Protein 5A5W (pdb70)

Radius of gyration: 16.36 Å; Cα contacts (8 Å, |Δi|>4): 540; chains: 1; bounding box: 42×39×41 Å

B-factor: mean 33.81, std 12.0, range [16.54, 103.47]

Organism: Salmonella typhimurium (strain LT2 / SGSC1412 / ATCC 700720) (NCBI:txid99287)

Sequence (245 aa):
MIIPALNLIDDGTVVRLHQGDYARQRDYGNDPLPPRLQDYAAQGAGVVLHLVDLTGAKDPAKRQIPPLIKTLVAGVNVPVQVGGGVRTEEDVAALLKAGVARVVIGSTAVKSPPDVVKGWFERFGAQALVLALDVRRIDEHGTKQVAVSGWQENSSGGVSLEQLVETYLPVGLKHVLCTDISRAGTLAGSNVSLYEEEVCARYPQIAFQSSGGIGDIDDIAALRGTGVRGVIVGRALLEGKFTVKEAIQCWQNV

Secondary structure (DSSP, 8-state):
-EEEEEEEETTEEEEEGGG-TTSEEE--S-HHHHHHHHHHTT-S-EEEEEHHHHH-GGG--HHHHHHHHHT-SS-EEEESS--SHHHHHHHHHTT-SEEEE-HHHHH-HHHHHHHHHHH-GGGEEEE--EEE-TT--EEEEETTTTEEEEEEHHHHHHHHGGGT--EEEEEBTTTTTS-S---HHHHHHHHHH-TTSEEEEES---SHHHHHTTTTT--SEEEE-HHHHTTSS-HHHHHHHHHH-

InterPro domains:
  IPR006062 Histidine biosynthesis protein [PF00977] (1-234)
  IPR006063 HisA, bacterial [TIGR00007] (2-238)
  IPR011060 Ribulose-phosphate binding barrel [SSF51366] (1-244)
  IPR013785 Aldolase-type TIM barrel [G3DSA:3.20.20.70] (1-245)
  IPR023016 HisA/PriA [MF_01014] (1-241)
  IPR023016 HisA/PriA [cd04732] (1-240)
  IPR044524 Histidine biosynthesis, HisA-like [PTHR43090] (2-243)

Nearest PDB structures (foldseek):
  5a5w-assembly1_A  TM=1.004E+00  e=3.584E-52  Salmonella enterica
  5abt-assembly1_A  TM=1.004E+00  e=2.756E-50  Salmonella enterica
  5ac7-assembly1_A  TM=9.435E-01  e=4.054E-44  Salmonella enterica
  5ac6-assembly1_A  TM=9.573E-01  e=1.022E-42  Salmonella enterica
  5g2h-assembly1_A-2  TM=9.434E-01  e=1.087E-38  Salmonella enterica

Solvent-accessible surface area: 10453 Å² total; per-residue (Å²): 99,5,3,0,8,0,44,0,34,122,21,32,0,4,23,10,42,65,12,64,25,92,120,97,123,95,35,30,120,75,7,45,70,66,0,76,93,17,27,90,60,46,3,26,14,0,10,1,34,2,17,28,0,13,108,53,50,95,134,35,18,71,101,43,3,99,74,1,12,83,26,13,154,36,68,2,1,2,4,16,5,6,74,60,59,119,31,0,26,55,6,47,188,31,51,7,44,48,0,10,2,22,18,10,0,24,177,29,46,119,76,0,70,38,3,8,156,134,38,28,23,114,14,0,0,0,10,0,11,0,96,70,46,173,159,40,54,19,38,0,5,17,29,16,54,105,100,88,35,51,32,27,0,42,108,7,0,95,36,0,39,110,55,39,6,70,13,0,7,0,5,5,2,57,69,10,14,30,43,75,8,9,20,43,78,6,0,87,76,2,12,77,162,12,106,105,10,16,0,7,1,10,13,6,8,9,67,51,105,32,0,16,53,0,151,69,10,49,9,169,2,0,11,1,23,43,1,17,21,56,56,109,11,59,1,138,91,0,31,90,17,46,124,112,55

Foldseek 3Di:
DEEEEFEDDPQWTWFAQLLDPVRIDTQGRDVQVVVQQLVVLPHQEYEYEHLNLLQPVVPGPVVVLLVNQVSDDHAYEYEHNDAALVSLVVCVVSPHQAYEDEACLLVPVVRVLVSCVVPNQRRYEYEQEAAQDPVRFGFGAGSSSPGTSRDGPVVSCVSCVVSPHAHYEYEPSNQARPLQAFDLVVLLVVCVVCVRHAYETHGHNNALVSLLSNQPSNHNYYYDYNNCSVCNDHSNSNVVSNVVD

Structure (mmCIF, N/CA/C/O backbone):
data_5A5W
#
_entry.id   5A5W
#
_cell.length_a   46.607
_cell.length_b   46.607
_cell.length_c   197.949
_cell.angle_alpha   90.00
_cell.angle_beta   90.00
_cell.angle_gamma   120.00
#
_symmetry.space_group_name_H-M   'P 31 2 1'
#
loop_
_entity.id
_entity.type
_entity.pdbx_description
1 polymer '1-(5-phosphoribosyl)-5-[(5-phosphoribosylamino)methylideneamino] imidazole-4-carboxamide isomerase'
2 non-polymer '[(2R,3S,4R,5R)-5-[4-aminocarbonyl-5-[(E)-[[(2R,3R,4S,5R)-3,4-bis(oxidanyl)-5-(phosphonooxymethyl)oxolan-2-yl]amino]methylideneamino]imidazol-1-yl]-3,4-bis(oxidanyl)oxolan-2-yl]methyl dihydrogen phosphate'
3 water water
#
loop_
_atom_site.group_PDB
_atom_site.id
_atom_site.type_symbol
_atom_site.label_atom_id
_atom_site.label_alt_id
_atom_site.label_comp_id
_atom_site.label_asym_id
_atom_site.label_entity_id
_atom_site.label_seq_id
_atom_site.pdbx_PDB_ins_code
_atom_site.Cartn_x
_atom_site.Cartn_y
_atom_site.Cartn_z
_atom_site.occupancy
_atom_site.B_iso_or_equiv
_atom_site.auth_seq_id
_atom_site.auth_comp_id
_atom_site.auth_asym_id
_atom_site.auth_atom_id
_atom_site.pdbx_PDB_model_num
ATOM 1 N N . MET A 1 1 ? 29.029 -7.478 19.323 1.00 32.14 1 MET A N 1
ATOM 2 C CA . MET A 1 1 ? 27.777 -7.221 18.614 1.00 30.77 1 MET A CA 1
ATOM 3 C C . MET A 1 1 ? 28.014 -6.362 17.372 1.00 30.50 1 MET A C 1
ATOM 4 O O . MET A 1 1 ? 28.484 -5.240 17.490 1.00 27.81 1 MET A O 1
ATOM 9 N N . ILE A 1 2 ? 27.708 -6.888 16.185 1.00 26.40 2 ILE A N 1
ATOM 10 C CA . ILE A 1 2 ? 27.733 -6.084 14.958 1.00 23.55 2 ILE A CA 1
ATOM 11 C C . ILE A 1 2 ? 26.541 -5.144 14.981 1.00 23.40 2 ILE A C 1
ATOM 12 O O . ILE A 1 2 ? 25.411 -5.582 15.240 1.00 25.82 2 ILE A O 1
ATOM 17 N N . ILE A 1 3 ? 26.791 -3.862 14.727 1.00 19.95 3 ILE A N 1
ATOM 18 C CA . ILE A 1 3 ? 25.742 -2.843 14.723 1.00 19.66 3 ILE A CA 1
ATOM 19 C C . ILE A 1 3 ? 25.699 -2.120 13.377 1.00 18.47 3 ILE A C 1
ATOM 20 O O . ILE A 1 3 ? 26.417 -1.147 13.153 1.00 19.47 3 ILE A O 1
ATOM 25 N N . PRO A 1 4 ? 24.857 -2.597 12.460 1.00 18.33 4 PRO A N 1
ATOM 26 C CA . PRO A 1 4 ? 24.692 -1.900 11.181 1.00 18.72 4 PRO A CA 1
ATOM 27 C C . PRO A 1 4 ? 24.154 -0.494 11.394 1.00 19.28 4 PRO A C 1
ATOM 28 O O . PRO A 1 4 ? 23.299 -0.311 12.284 1.00 20.53 4 PRO A O 1
ATOM 32 N N . ALA A 1 5 ? 24.642 0.472 10.623 1.00 18.04 5 ALA A N 1
ATOM 33 C CA . ALA A 1 5 ? 24.234 1.865 10.786 1.00 17.91 5 ALA A CA 1
ATOM 34 C C . ALA A 1 5 ? 23.702 2.460 9.490 1.00 18.50 5 ALA A C 1
ATOM 35 O O . ALA A 1 5 ? 24.249 2.209 8.413 1.00 20.75 5 ALA A O 1
ATOM 37 N N . LEU A 1 6 ? 22.648 3.266 9.601 1.00 19.40 6 LEU A N 1
ATOM 38 C CA . LEU A 1 6 ? 22.204 4.096 8.475 1.00 18.17 6 LEU A CA 1
ATOM 39 C C . LEU A 1 6 ? 22.274 5.552 8.909 1.00 19.76 6 LEU A C 1
ATOM 40 O O . LEU A 1 6 ? 21.996 5.883 10.072 1.00 20.05 6 LEU A O 1
ATOM 45 N N . ASN A 1 7 ? 22.659 6.412 7.977 1.00 18.14 7 ASN A N 1
ATOM 46 C CA . ASN A 1 7 ? 22.675 7.841 8.210 1.00 18.41 7 ASN A CA 1
ATOM 47 C C . ASN A 1 7 ? 21.710 8.516 7.251 1.00 20.98 7 ASN A C 1
ATOM 48 O O . ASN A 1 7 ? 21.679 8.179 6.065 1.00 23.28 7 ASN A O 1
ATOM 53 N N . LEU A 1 8 ? 20.926 9.467 7.753 1.00 21.79 8 LEU A N 1
ATOM 54 C CA . LEU A 1 8 ? 19.813 10.002 6.971 1.00 25.49 8 LEU A CA 1
ATOM 55 C C . LEU A 1 8 ? 19.875 11.507 6.764 1.00 23.79 8 LEU A C 1
ATOM 56 O O . LEU A 1 8 ? 20.007 12.258 7.728 1.00 23.60 8 LEU A O 1
ATOM 61 N N . ILE A 1 9 ? 19.761 11.942 5.512 1.00 24.08 9 ILE A N 1
ATOM 62 C CA . ILE A 1 9 ? 19.616 13.366 5.192 1.00 23.79 9 ILE A CA 1
ATOM 63 C C . ILE A 1 9 ? 18.324 13.554 4.409 1.00 26.87 9 ILE A C 1
ATOM 64 O O . ILE A 1 9 ? 18.201 13.067 3.286 1.00 29.26 9 ILE A O 1
ATOM 69 N N . ASP A 1 10 ? 17.367 14.244 5.027 1.00 30.71 10 ASP A N 1
ATOM 70 C CA A ASP A 1 10 ? 16.072 14.529 4.413 0.52 33.90 10 ASP A CA 1
ATOM 71 C CA B ASP A 1 10 ? 16.074 14.525 4.404 0.48 33.90 10 ASP A CA 1
ATOM 72 C C . ASP A 1 10 ? 15.443 13.289 3.770 1.00 35.02 10 ASP A C 1
ATOM 73 O O . ASP A 1 10 ? 14.992 13.330 2.621 1.00 38.27 10 ASP A O 1
ATOM 82 N N . GLY A 1 11 ? 15.418 12.191 4.516 1.00 30.06 11 GLY A N 1
ATOM 83 C CA . GLY A 1 11 ? 14.765 10.970 4.074 1.00 33.82 11 GLY A CA 1
ATOM 84 C C . GLY A 1 11 ? 15.645 10.048 3.252 1.00 31.56 11 GLY A C 1
ATOM 85 O O . GLY A 1 11 ? 15.257 8.932 2.913 1.00 39.72 11 GLY A O 1
ATOM 86 N N . THR A 1 12 ? 16.845 10.511 2.938 1.00 29.85 12 THR A N 1
ATOM 87 C CA . THR A 1 12 ? 17.732 9.783 2.047 1.00 28.18 12 THR A CA 1
ATOM 88 C C . THR A 1 12 ? 18.880 9.144 2.823 1.00 28.18 12 THR A C 1
ATOM 89 O O . THR A 1 12 ? 19.454 9.772 3.708 1.00 28.09 12 THR A O 1
ATOM 93 N N . VAL A 1 13 ? 19.193 7.890 2.501 1.00 26.88 13 VAL A N 1
ATOM 94 C CA . VAL A 1 13 ? 20.334 7.190 3.084 1.00 22.52 13 VAL A CA 1
ATOM 95 C C . VAL A 1 13 ? 21.620 7.698 2.445 1.00 26.53 13 VAL A C 1
ATOM 96 O O . VAL A 1 13 ? 21.748 7.704 1.208 1.00 25.97 13 VAL A O 1
ATOM 100 N N . VAL A 1 14 ? 22.552 8.163 3.276 1.00 23.67 14 VAL A N 1
ATOM 101 C CA . VAL A 1 14 ? 23.779 8.738 2.755 1.00 29.19 14 VAL A CA 1
ATOM 102 C C . VAL A 1 14 ? 25.019 8.225 3.482 1.00 24.81 14 VAL A C 1
ATOM 103 O O . VAL A 1 14 ? 24.955 7.740 4.624 1.00 25.34 14 VAL A O 1
ATOM 107 N N . ARG A 1 15 ? 26.146 8.333 2.797 1.00 24.71 15 ARG A N 1
ATOM 108 C CA . ARG A 1 15 ? 27.465 8.193 3.393 1.00 22.18 15 ARG A CA 1
ATOM 109 C C . ARG A 1 15 ? 28.182 9.544 3.277 1.00 21.91 15 ARG A C 1
ATOM 110 O O . ARG A 1 15 ? 28.177 10.128 2.191 1.00 24.24 15 ARG A O 1
ATOM 118 N N . LEU A 1 16 ? 28.776 10.034 4.363 1.00 24.08 16 LEU A N 1
ATOM 119 C CA . LEU A 1 16 ? 29.645 11.226 4.311 1.00 23.93 16 LEU A CA 1
ATOM 120 C C . LEU A 1 16 ? 31.110 10.840 4.456 1.00 26.42 16 LEU A C 1
ATOM 121 O O . LEU A 1 16 ? 31.459 10.091 5.363 1.00 25.84 16 LEU A O 1
ATOM 126 N N . HIS A 1 17 ? 31.981 11.372 3.602 1.00 23.40 17 HIS A N 1
ATOM 127 C CA . HIS A 1 17 ? 33.414 11.130 3.757 1.00 20.64 17 HIS A CA 1
ATOM 128 C C . HIS A 1 17 ? 33.941 11.901 4.965 1.00 22.00 17 HIS A C 1
ATOM 129 O O . HIS A 1 17 ? 33.926 13.121 4.959 1.00 25.41 17 HIS A O 1
ATOM 136 N N . GLN A 1 18 ? 34.365 11.180 6.003 1.00 21.25 18 GLN A N 1
ATOM 137 C CA . GLN A 1 18 ? 34.863 11.796 7.235 1.00 21.24 18 GLN A CA 1
ATOM 138 C C . GLN A 1 18 ? 33.850 12.780 7.816 1.00 19.97 18 GLN A C 1
ATOM 139 O O . GLN A 1 18 ? 34.220 13.790 8.432 1.00 24.30 18 GLN A O 1
ATOM 145 N N . GLY A 1 19 ? 32.569 12.461 7.627 1.00 19.78 19 GLY A N 1
ATOM 146 C CA . GLY A 1 19 ? 31.502 13.260 8.204 1.00 21.13 19 GLY A CA 1
ATOM 147 C C . GLY A 1 19 ? 31.325 14.623 7.557 1.00 22.22 19 GLY A C 1
ATOM 148 O O . GLY A 1 19 ? 30.598 15.465 8.075 1.00 22.64 19 GLY A O 1
ATOM 149 N N . ASP A 1 20 ? 31.979 14.850 6.417 1.00 20.44 20 ASP A N 1
ATOM 150 C CA . ASP A 1 20 ? 31.929 16.154 5.763 1.00 22.58 20 ASP A CA 1
ATOM 151 C C . ASP A 1 20 ? 30.621 16.233 4.980 1.00 25.88 20 ASP A C 1
ATOM 152 O O . ASP A 1 20 ? 30.430 15.470 4.049 1.00 24.26 20 ASP A O 1
ATOM 157 N N . TYR A 1 21 ? 29.726 17.149 5.350 1.00 27.31 21 TYR A N 1
ATOM 158 C CA . TYR A 1 21 ? 28.437 17.264 4.658 1.00 26.82 21 TYR A CA 1
ATOM 159 C C . TYR A 1 21 ? 28.566 17.641 3.181 1.00 28.60 21 TYR A C 1
ATOM 160 O O . TYR A 1 21 ? 27.599 17.525 2.432 1.00 33.01 21 TYR A O 1
ATOM 169 N N . ALA A 1 22 ? 29.740 18.109 2.762 1.00 26.35 22 ALA A N 1
ATOM 170 C CA . ALA A 1 22 ? 29.952 18.466 1.353 1.00 27.45 22 ALA A CA 1
ATOM 171 C C . ALA A 1 22 ? 30.426 17.273 0.523 1.00 27.29 22 ALA A C 1
ATOM 172 O O . ALA A 1 22 ? 30.647 17.392 -0.690 1.00 32.07 22 ALA A O 1
ATOM 174 N N . ARG A 1 23 ? 30.569 16.118 1.174 1.00 29.66 23 ARG A N 1
ATOM 175 C CA . ARG A 1 23 ? 31.099 14.928 0.514 1.00 29.78 23 ARG A CA 1
ATOM 176 C C . ARG A 1 23 ? 30.171 13.726 0.677 1.00 28.82 23 ARG A C 1
ATOM 177 O O . ARG A 1 23 ? 30.508 12.740 1.350 1.00 28.91 23 ARG A O 1
ATOM 185 N N . GLN A 1 24 ? 28.997 13.827 0.059 1.00 29.01 24 GLN A N 1
ATOM 186 C CA . GLN A 1 24 ? 27.981 12.784 0.170 1.00 30.63 24 GLN A CA 1
ATOM 187 C C . GLN A 1 24 ? 27.976 11.789 -0.985 1.00 29.26 24 GLN A C 1
ATOM 188 O O . GLN A 1 24 ? 28.235 12.142 -2.151 1.00 33.49 24 GLN A O 1
ATOM 194 N N . ARG A 1 25 ? 27.647 10.545 -0.646 1.00 28.61 25 ARG A N 1
ATOM 195 C CA . ARG A 1 25 ? 27.241 9.541 -1.609 1.00 29.53 25 ARG A CA 1
ATOM 196 C C . ARG A 1 25 ? 25.857 9.050 -1.188 1.00 29.22 25 ARG A C 1
ATOM 197 O O . ARG A 1 25 ? 25.621 8.755 -0.004 1.00 30.25 25 ARG A O 1
ATOM 205 N N . ASP A 1 26 ? 24.957 8.978 -2.164 1.00 33.28 26 ASP A N 1
ATOM 206 C CA . ASP A 1 26 ? 23.528 8.727 -1.963 1.00 33.13 26 ASP A CA 1
ATOM 207 C C . ASP A 1 26 ? 23.133 7.260 -2.156 1.00 32.41 26 ASP A C 1
ATOM 208 O O . ASP A 1 26 ? 23.580 6.622 -3.110 1.00 36.95 26 ASP A O 1
ATOM 213 N N . TYR A 1 27 ? 22.270 6.742 -1.280 1.00 29.63 27 TYR A N 1
ATOM 214 C CA . TYR A 1 27 ? 21.840 5.341 -1.356 1.00 29.89 27 TYR A CA 1
ATOM 215 C C . TYR A 1 27 ? 20.324 5.152 -1.304 1.00 30.63 27 TYR A C 1
ATOM 216 O O . TYR A 1 27 ? 19.829 4.181 -0.728 1.00 34.55 27 TYR A O 1
ATOM 225 N N . GLY A 1 28 ? 19.587 6.070 -1.917 1.00 34.32 28 GLY A N 1
ATOM 226 C CA . GLY A 1 28 ? 18.151 5.910 -2.039 1.00 44.19 28 GLY A CA 1
ATOM 227 C C . GLY A 1 28 ? 17.355 6.408 -0.851 1.00 37.04 28 GLY A C 1
ATOM 228 O O . GLY A 1 28 ? 17.917 6.726 0.200 1.00 37.50 28 GLY A O 1
ATOM 229 N N . ASN A 1 29 ? 16.036 6.481 -1.020 1.00 37.11 29 ASN A N 1
ATOM 230 C CA . ASN A 1 29 ? 15.173 6.972 0.046 1.00 39.57 29 ASN A CA 1
ATOM 231 C C . ASN A 1 29 ? 14.240 5.894 0.599 1.00 38.81 29 ASN A C 1
ATOM 232 O O . ASN A 1 29 ? 13.092 6.168 0.940 1.00 42.51 29 ASN A O 1
ATOM 237 N N . ASP A 1 30 ? 14.747 4.669 0.702 1.00 32.38 30 ASP A N 1
ATOM 238 C CA . ASP A 1 30 ? 13.972 3.582 1.301 1.00 32.49 30 ASP A CA 1
ATOM 239 C C . ASP A 1 30 ? 14.755 2.897 2.427 1.00 33.23 30 ASP A C 1
ATOM 240 O O . ASP A 1 30 ? 15.121 1.726 2.325 1.00 32.45 30 ASP A O 1
ATOM 245 N N . PRO A 1 31 ? 15.013 3.627 3.517 1.00 30.57 31 PRO A N 1
ATOM 246 C CA . PRO A 1 31 ? 15.758 3.029 4.628 1.00 25.87 31 PRO A CA 1
ATOM 247 C C . PRO A 1 31 ? 15.047 1.852 5.308 1.00 25.26 31 PRO A C 1
ATOM 248 O O . PRO A 1 31 ? 15.740 0.963 5.801 1.00 27.63 31 PRO A O 1
ATOM 252 N N . LEU A 1 32 ? 13.716 1.827 5.333 1.00 28.37 32 LEU A N 1
ATOM 253 C CA . LEU A 1 32 ? 13.045 0.796 6.127 1.00 30.34 32 LEU A CA 1
ATOM 254 C C . LEU A 1 32 ? 13.306 -0.624 5.579 1.00 28.66 32 LEU A C 1
ATOM 255 O O . LEU A 1 32 ? 13.702 -1.495 6.355 1.00 29.39 32 LEU A O 1
ATOM 260 N N . PRO A 1 33 ? 13.114 -0.878 4.265 1.00 30.11 33 PRO A N 1
ATOM 261 C CA A PRO A 1 33 ? 13.426 -2.237 3.811 0.45 30.36 33 PRO A CA 1
ATOM 262 C CA B PRO A 1 33 ? 13.421 -2.245 3.830 0.55 30.11 33 PRO A CA 1
ATOM 263 C C . PRO A 1 33 ? 14.893 -2.604 4.020 1.00 25.24 33 PRO A C 1
ATOM 264 O O . PRO A 1 33 ? 15.202 -3.783 4.213 1.00 30.50 33 PRO A O 1
ATOM 271 N N . ARG A 1 34 ? 15.780 -1.614 3.967 1.00 25.25 34 ARG A N 1
ATOM 272 C CA . ARG A 1 34 ? 17.192 -1.862 4.240 1.00 24.90 34 ARG A CA 1
ATOM 273 C C . ARG A 1 34 ? 17.401 -2.387 5.649 1.00 25.02 34 ARG A C 1
ATOM 274 O O . ARG A 1 34 ? 18.089 -3.387 5.870 1.00 27.94 34 ARG A O 1
ATOM 282 N N . LEU A 1 35 ? 16.806 -1.696 6.613 1.00 24.48 35 LEU A N 1
ATOM 283 C CA . LEU A 1 35 ? 16.896 -2.115 8.010 1.00 25.36 35 LEU A CA 1
ATOM 284 C C . LEU A 1 35 ? 16.295 -3.500 8.217 1.00 24.35 35 LEU A C 1
ATOM 285 O O . LEU A 1 35 ? 16.831 -4.309 8.975 1.00 29.47 35 LEU A O 1
ATOM 290 N N . GLN A 1 36 ? 15.154 -3.760 7.576 1.00 24.23 36 GLN A N 1
ATOM 291 C CA . GLN A 1 36 ? 14.469 -5.031 7.742 1.00 24.54 36 GLN A CA 1
ATOM 292 C C . GLN A 1 36 ? 15.304 -6.168 7.169 1.00 27.37 36 GLN A C 1
ATOM 293 O O . GLN A 1 36 ? 15.308 -7.281 7.703 1.00 28.29 36 GLN A O 1
ATOM 299 N N . ASP A 1 37 ? 16.041 -5.883 6.098 1.00 26.71 37 ASP A N 1
ATOM 300 C CA . ASP A 1 37 ? 16.950 -6.882 5.558 1.00 28.78 37 ASP A CA 1
ATOM 301 C C . ASP A 1 37 ? 18.134 -7.111 6.507 1.00 24.11 37 ASP A C 1
ATOM 302 O O . ASP A 1 37 ? 18.577 -8.253 6.658 1.00 28.30 37 ASP A O 1
ATOM 307 N N . TYR A 1 38 ? 18.640 -6.044 7.121 1.00 25.47 38 TYR A N 1
ATOM 308 C CA . TYR A 1 38 ? 19.684 -6.191 8.135 1.00 25.76 38 TYR A CA 1
ATOM 309 C C . TYR A 1 38 ? 19.193 -7.069 9.288 1.00 28.55 38 TYR A C 1
ATOM 310 O O . TYR A 1 38 ? 19.889 -7.992 9.736 1.00 27.40 38 TYR A O 1
ATOM 319 N N . ALA A 1 39 ? 17.975 -6.814 9.751 1.00 27.28 39 ALA A N 1
ATOM 320 C CA . ALA A 1 39 ? 17.427 -7.599 10.858 1.00 29.23 39 ALA A CA 1
ATOM 321 C C . ALA A 1 39 ? 17.251 -9.067 10.464 1.00 30.49 39 ALA A C 1
ATOM 322 O O . ALA A 1 39 ? 17.498 -9.960 11.269 1.00 32.79 39 ALA A O 1
ATOM 324 N N . ALA A 1 40 ? 16.845 -9.321 9.219 1.00 28.38 40 ALA A N 1
ATOM 325 C CA . ALA A 1 40 ? 16.610 -10.692 8.771 1.00 33.67 40 ALA A CA 1
ATOM 326 C C . ALA A 1 40 ? 17.923 -11.462 8.600 1.00 29.66 40 ALA A C 1
ATOM 327 O O . ALA A 1 40 ? 17.943 -12.696 8.644 1.00 34.43 40 ALA A O 1
ATOM 329 N N . GLN A 1 41 ? 19.018 -10.730 8.422 1.00 33.61 41 GLN A N 1
ATOM 330 C CA . GLN A 1 41 ? 20.339 -11.346 8.349 1.00 32.79 41 GLN A CA 1
ATOM 331 C C . GLN A 1 41 ? 20.935 -11.602 9.724 1.00 32.82 41 GLN A C 1
ATOM 332 O O . GLN A 1 41 ? 22.039 -12.136 9.829 1.00 35.58 41 GLN A O 1
ATOM 338 N N . GLY A 1 42 ? 20.223 -11.183 10.766 1.00 29.99 42 GLY A N 1
ATOM 339 C CA . GLY A 1 42 ? 20.622 -11.489 12.130 1.00 31.37 42 GLY A CA 1
ATOM 340 C C . GLY A 1 42 ? 21.031 -10.324 13.025 1.00 33.27 42 GLY A C 1
ATOM 341 O O . GLY A 1 42 ? 21.360 -10.546 14.188 1.00 32.13 42 GLY A O 1
ATOM 342 N N . ALA A 1 43 ? 21.017 -9.097 12.507 1.00 30.64 43 ALA A N 1
ATOM 343 C CA . ALA A 1 43 ? 21.423 -7.935 13.300 1.00 26.74 43 ALA A CA 1
ATOM 344 C C . ALA A 1 43 ? 20.672 -7.868 14.631 1.00 27.47 43 ALA A C 1
ATOM 345 O O . ALA A 1 43 ? 19.452 -7.978 14.664 1.00 31.95 43 ALA A O 1
ATOM 347 N N . GLY A 1 44 ? 21.414 -7.692 15.720 1.00 27.03 44 GLY A N 1
ATOM 348 C CA . GLY A 1 44 ? 20.827 -7.680 17.051 1.00 33.72 44 GLY A CA 1
ATOM 349 C C . GLY A 1 44 ? 20.509 -6.279 17.559 1.00 30.15 44 GLY A C 1
ATOM 350 O O . GLY A 1 44 ? 19.708 -6.111 18.485 1.00 32.97 44 GLY A O 1
ATOM 351 N N . VAL A 1 45 ? 21.174 -5.288 16.974 1.00 28.59 45 VAL A N 1
ATOM 352 C CA A VAL A 1 45 ? 21.000 -3.873 17.296 0.88 24.38 45 VAL A CA 1
ATOM 353 C CA B VAL A 1 45 ? 20.891 -3.884 17.255 0.12 26.48 45 VAL A CA 1
ATOM 354 C C . VAL A 1 45 ? 21.178 -3.085 15.998 1.00 28.65 45 VAL A C 1
ATOM 355 O O . VAL A 1 45 ? 22.005 -3.478 15.180 1.00 27.48 45 VAL A O 1
ATOM 362 N N . LEU A 1 46 ? 20.450 -1.984 15.825 1.00 23.40 46 LEU A N 1
ATOM 363 C CA . LEU A 1 46 ? 20.616 -1.133 14.648 1.00 20.44 46 LEU A CA 1
ATOM 364 C C . LEU A 1 46 ? 20.840 0.297 15.098 1.00 22.78 46 LEU A C 1
ATOM 365 O O . LEU A 1 46 ? 20.326 0.710 16.137 1.00 23.29 46 LEU A O 1
ATOM 370 N N . HIS A 1 47 ? 21.628 1.040 14.335 1.00 20.01 47 HIS A N 1
ATOM 371 C CA . HIS A 1 47 ? 22.026 2.395 14.694 1.00 17.38 47 HIS A CA 1
ATOM 372 C C . HIS A 1 47 ? 21.565 3.380 13.619 1.00 19.81 47 HIS A C 1
ATOM 373 O O . HIS A 1 47 ? 21.787 3.146 12.429 1.00 20.42 47 HIS A O 1
ATOM 380 N N . LEU A 1 48 ? 20.919 4.467 14.037 1.00 18.74 48 LEU A N 1
ATOM 381 C CA . LEU A 1 48 ? 20.457 5.498 13.100 1.00 18.77 48 LEU A CA 1
ATOM 382 C C . LEU A 1 48 ? 21.022 6.847 13.503 1.00 20.59 48 LEU A C 1
ATOM 383 O O . LEU A 1 48 ? 20.957 7.223 14.677 1.00 21.46 48 LEU A O 1
ATOM 388 N N . VAL A 1 49 ? 21.567 7.574 12.540 1.00 18.56 49 VAL A N 1
ATOM 389 C CA . VAL A 1 49 ? 21.942 8.975 12.749 1.00 17.96 49 VAL A CA 1
ATOM 390 C C . VAL A 1 49 ? 21.075 9.879 11.877 1.00 21.81 49 VAL A C 1
ATOM 391 O O . VAL A 1 49 ? 20.997 9.703 10.665 1.00 21.20 49 VAL A O 1
ATOM 395 N N . ASP A 1 50 ? 20.415 10.833 12.519 1.00 21.27 50 ASP A N 1
ATOM 396 C CA . ASP A 1 50 ? 19.677 11.889 11.846 1.00 23.06 50 ASP A CA 1
ATOM 397 C C . ASP A 1 50 ? 20.678 13.001 11.510 1.00 23.33 50 ASP A C 1
ATOM 398 O O . ASP A 1 50 ? 20.966 13.858 12.351 1.00 24.18 50 ASP A O 1
ATOM 403 N N . LEU A 1 51 ? 21.241 12.975 10.305 1.00 21.69 51 LEU A N 1
ATOM 404 C CA . LEU A 1 51 ? 22.288 13.946 9.970 1.00 21.69 51 LEU A CA 1
ATOM 405 C C . LEU A 1 51 ? 21.699 15.331 9.758 1.00 23.75 51 LEU A C 1
ATOM 406 O O . LEU A 1 51 ? 22.353 16.333 10.020 1.00 25.57 51 LEU A O 1
ATOM 411 N N . THR A 1 52 ? 20.472 15.390 9.250 1.00 26.38 52 THR A N 1
ATOM 412 C CA . THR A 1 52 ? 19.800 16.684 9.123 1.00 25.82 52 THR A CA 1
ATOM 413 C C . THR A 1 52 ? 19.644 17.341 10.491 1.00 30.53 52 THR A C 1
ATOM 414 O O . THR A 1 52 ? 19.941 18.526 10.659 1.00 30.25 52 THR A O 1
ATOM 418 N N . GLY A 1 53 ? 19.192 16.559 11.469 1.00 27.87 53 GLY A N 1
ATOM 419 C CA . GLY A 1 53 ? 19.056 17.037 12.835 1.00 26.33 53 GLY A CA 1
ATOM 420 C C . GLY A 1 53 ? 20.380 17.381 13.502 1.00 25.24 53 GLY A C 1
ATOM 421 O O . GLY A 1 53 ? 20.441 18.330 14.284 1.00 27.97 53 GLY A O 1
ATOM 422 N N . ALA A 1 54 ? 21.431 16.606 13.222 1.00 25.52 54 ALA A N 1
ATOM 423 C CA . ALA A 1 54 ? 22.750 16.885 13.799 1.00 23.27 54 ALA A CA 1
ATOM 424 C C . ALA A 1 54 ? 23.275 18.245 13.322 1.00 24.15 54 ALA A C 1
ATOM 425 O O . ALA A 1 54 ? 23.964 18.952 14.060 1.00 28.89 54 ALA A O 1
ATOM 427 N N . LYS A 1 55 ? 22.923 18.620 12.096 1.00 27.50 55 LYS A N 1
ATOM 428 C CA . LYS A 1 55 ? 23.375 19.889 11.519 1.00 28.29 55 LYS A CA 1
ATOM 429 C C . LYS A 1 55 ? 22.506 21.055 11.993 1.00 35.76 55 LYS A C 1
ATOM 430 O O . LYS A 1 55 ? 22.993 22.162 12.229 1.00 36.30 55 LYS A O 1
ATOM 436 N N . ASP A 1 56 ? 21.212 20.791 12.115 1.00 32.35 56 ASP A N 1
ATOM 437 C CA . ASP A 1 56 ? 20.260 21.753 12.650 1.00 32.96 56 ASP A CA 1
ATOM 438 C C . ASP A 1 56 ? 19.200 21.018 13.467 1.00 33.75 56 ASP A C 1
ATOM 439 O O . ASP A 1 56 ? 18.305 20.382 12.907 1.00 35.60 56 ASP A O 1
ATOM 444 N N . PRO A 1 57 ? 19.303 21.100 14.801 1.00 36.45 57 PRO A N 1
ATOM 445 C CA . PRO A 1 57 ? 18.378 20.406 15.705 1.00 37.05 57 PRO A CA 1
ATOM 446 C C . PRO A 1 57 ? 16.921 20.817 15.520 1.00 36.22 57 PRO A C 1
ATOM 447 O O . PRO A 1 57 ? 16.035 20.087 15.967 1.00 41.85 57 PRO A O 1
ATOM 451 N N . ALA A 1 58 ? 16.672 21.952 14.872 1.00 38.36 58 ALA A N 1
ATOM 452 C CA . ALA A 1 58 ? 15.297 22.367 14.593 1.00 43.10 58 ALA A CA 1
ATOM 453 C C . ALA A 1 58 ? 14.684 21.576 13.444 1.00 47.16 58 ALA A C 1
ATOM 454 O O . ALA A 1 58 ? 13.472 21.597 13.247 1.00 56.45 58 ALA A O 1
ATOM 456 N N . LYS A 1 59 ? 15.522 20.879 12.687 1.00 40.63 59 LYS A N 1
ATOM 457 C CA . LYS A 1 59 ? 15.058 20.181 11.493 1.00 44.01 59 LYS A CA 1
ATOM 458 C C . LYS A 1 59 ? 15.159 18.671 11.614 1.00 40.89 59 LYS A C 1
ATOM 459 O O . LYS A 1 59 ? 15.285 17.970 10.606 1.00 38.97 59 LYS A O 1
ATOM 465 N N . ARG A 1 60 ? 15.077 18.165 12.839 1.00 38.53 60 ARG A N 1
ATOM 466 C CA . ARG A 1 60 ? 15.133 16.722 13.051 1.00 31.07 60 ARG A CA 1
ATOM 467 C C . ARG A 1 60 ? 14.026 15.998 12.299 1.00 31.64 60 ARG A C 1
ATOM 468 O O . ARG A 1 60 ? 12.927 16.521 12.110 1.00 35.66 60 ARG A O 1
ATOM 476 N N . GLN A 1 61 ? 14.340 14.782 11.875 1.00 29.33 61 GLN A N 1
ATOM 477 C CA . GLN A 1 61 ? 13.427 13.976 11.083 1.00 32.70 61 GLN A CA 1
ATOM 478 C C . GLN A 1 61 ? 12.618 13.053 11.977 1.00 34.90 61 GLN A C 1
ATOM 479 O O . GLN A 1 61 ? 12.658 11.835 11.829 1.00 33.92 61 GLN A O 1
ATOM 485 N N . ILE A 1 62 ? 11.884 13.650 12.909 1.00 40.91 62 ILE A N 1
ATOM 486 C CA . ILE A 1 62 ? 11.197 12.885 13.942 1.00 36.21 62 ILE A CA 1
ATOM 487 C C . ILE A 1 62 ? 10.158 11.860 13.429 1.00 38.00 62 ILE A C 1
ATOM 488 O O . ILE A 1 62 ? 10.182 10.718 13.892 1.00 38.56 62 ILE A O 1
ATOM 493 N N A PRO A 1 63 ? 9.272 12.246 12.488 0.25 40.07 63 PRO A N 1
ATOM 494 N N B PRO A 1 63 ? 9.272 12.249 12.487 0.75 39.62 63 PRO A N 1
ATOM 495 C CA A PRO A 1 63 ? 8.315 11.230 12.023 0.25 41.34 63 PRO A CA 1
ATOM 496 C CA B PRO A 1 63 ? 8.313 11.248 11.994 0.75 40.91 63 PRO A CA 1
ATOM 497 C C A PRO A 1 63 ? 8.973 10.061 11.285 0.25 40.17 63 PRO A C 1
ATOM 498 C C B PRO A 1 63 ? 8.991 10.060 11.311 0.75 40.83 63 PRO A C 1
ATOM 499 O O A PRO A 1 63 ? 8.479 8.937 11.380 0.25 41.91 63 PRO A O 1
ATOM 500 O O B PRO A 1 63 ? 8.537 8.924 11.472 0.75 42.16 63 PRO A O 1
ATOM 507 N N . LEU A 1 64 ? 10.063 10.318 10.568 1.00 36.12 64 LEU A N 1
ATOM 508 C CA . LEU A 1 64 ? 10.768 9.253 9.857 1.00 32.62 64 LEU A CA 1
ATOM 509 C C . LEU A 1 64 ? 11.411 8.275 10.834 1.00 28.68 64 LEU A C 1
ATOM 510 O O . LEU A 1 64 ? 11.309 7.060 10.669 1.00 34.64 64 LEU A O 1
ATOM 515 N N . ILE A 1 65 ? 12.087 8.810 11.846 1.00 30.08 65 ILE A N 1
ATOM 516 C CA . ILE A 1 65 ? 12.722 7.975 12.858 1.00 29.66 65 ILE A CA 1
ATOM 517 C C . ILE A 1 65 ? 11.708 7.052 13.532 1.00 32.95 65 ILE A C 1
ATOM 518 O O . ILE A 1 65 ? 11.958 5.860 13.691 1.00 36.10 65 ILE A O 1
ATOM 523 N N . LYS A 1 66 ? 10.551 7.601 13.895 1.00 36.79 66 LYS A N 1
ATOM 524 C CA . LYS A 1 66 ? 9.482 6.812 14.505 1.00 37.85 66 LYS A CA 1
ATOM 525 C C . LYS A 1 66 ? 9.057 5.648 13.615 1.00 37.83 66 LYS A C 1
ATOM 526 O O . LYS A 1 66 ? 8.809 4.544 14.101 1.00 40.38 66 LYS A O 1
ATOM 532 N N . THR A 1 67 ? 8.970 5.906 12.313 1.00 39.22 67 THR A N 1
ATOM 533 C CA . THR A 1 67 ? 8.530 4.903 11.344 1.00 37.09 67 THR A CA 1
ATOM 534 C C . THR A 1 67 ? 9.523 3.751 11.244 1.00 34.91 67 THR A C 1
ATOM 535 O O . THR A 1 67 ? 9.141 2.583 11.141 1.00 37.45 67 THR A O 1
ATOM 539 N N . LEU A 1 68 ? 10.802 4.098 11.277 1.00 30.45 68 LEU A N 1
ATOM 540 C CA . LEU A 1 68 ? 11.878 3.119 11.174 1.00 29.37 68 LEU A CA 1
ATOM 541 C C . LEU A 1 68 ? 11.975 2.269 12.430 1.00 31.98 68 LEU A C 1
ATOM 542 O O . LEU A 1 68 ? 12.124 1.049 12.355 1.00 34.83 68 LEU A O 1
ATOM 547 N N . VAL A 1 69 ? 11.902 2.919 13.587 1.00 33.90 69 VAL A N 1
ATOM 548 C CA . VAL A 1 69 ? 11.975 2.217 14.859 1.00 33.81 69 VAL A CA 1
ATOM 549 C C . VAL A 1 69 ? 10.806 1.242 15.005 1.00 31.44 69 VAL A C 1
ATOM 550 O O . VAL A 1 69 ? 10.978 0.103 15.449 1.00 35.79 69 VAL A O 1
ATOM 554 N N . ALA A 1 70 ? 9.616 1.678 14.606 1.00 31.89 70 ALA A N 1
ATOM 555 C CA . ALA A 1 70 ? 8.433 0.836 14.713 1.00 38.51 70 ALA A CA 1
ATOM 556 C C . ALA A 1 70 ? 8.430 -0.303 13.690 1.00 39.45 70 ALA A C 1
ATOM 557 O O . ALA A 1 70 ? 7.713 -1.285 13.865 1.00 41.22 70 ALA A O 1
ATOM 559 N N . GLY A 1 71 ? 9.245 -0.174 12.643 1.00 35.61 71 GLY A N 1
ATOM 560 C CA . GLY A 1 71 ? 9.226 -1.112 11.531 1.00 37.37 71 GLY A CA 1
ATOM 561 C C . GLY A 1 71 ? 10.169 -2.294 11.658 1.00 33.45 71 GLY A C 1
ATOM 562 O O . GLY A 1 71 ? 10.191 -3.168 10.792 1.00 33.75 71 GLY A O 1
ATOM 563 N N . VAL A 1 72 ? 10.960 -2.327 12.727 1.00 34.41 72 VAL A N 1
ATOM 564 C CA . VAL A 1 72 ? 11.801 -3.493 12.995 1.00 32.29 72 VAL A CA 1
ATOM 565 C C . VAL A 1 72 ? 11.586 -3.983 14.421 1.00 39.31 72 VAL A C 1
ATOM 566 O O . VAL A 1 72 ? 11.121 -3.227 15.265 1.00 38.21 72 VAL A O 1
ATOM 570 N N . ASN A 1 73 ? 11.929 -5.241 14.685 1.00 36.36 73 ASN A N 1
ATOM 571 C CA . ASN A 1 73 ? 11.720 -5.828 16.006 1.00 39.58 73 ASN A CA 1
ATOM 572 C C . ASN A 1 73 ? 13.024 -6.155 16.719 1.00 40.93 73 ASN A C 1
ATOM 573 O O . ASN A 1 73 ? 13.106 -7.125 17.472 1.00 44.11 73 ASN A O 1
ATOM 578 N N . VAL A 1 74 ? 14.051 -5.365 16.438 1.00 35.31 74 VAL A N 1
ATOM 579 C CA . VAL A 1 74 ? 15.291 -5.423 17.200 1.00 35.42 74 VAL A CA 1
ATOM 580 C C . VAL A 1 74 ? 15.555 -4.028 17.754 1.00 33.05 74 VAL A C 1
ATOM 581 O O . VAL A 1 74 ? 15.038 -3.044 17.220 1.00 31.61 74 VAL A O 1
ATOM 585 N N . PRO A 1 75 ? 16.335 -3.936 18.843 1.00 29.30 75 PRO A N 1
ATOM 586 C CA . PRO A 1 75 ? 16.622 -2.626 19.439 1.00 31.11 75 PRO A CA 1
ATOM 587 C C . PRO A 1 75 ? 17.303 -1.671 18.479 1.00 27.54 75 PRO A C 1
ATOM 588 O O . PRO A 1 75 ? 18.194 -2.065 17.726 1.00 27.93 75 PRO A O 1
ATOM 592 N N . VAL A 1 76 ? 16.863 -0.419 18.506 1.00 24.99 76 VAL A N 1
ATOM 593 C CA . VAL A 1 76 ? 17.466 0.620 17.680 1.00 24.09 76 VAL A CA 1
ATOM 594 C C . VAL A 1 76 ? 18.018 1.729 18.558 1.00 26.01 76 VAL A C 1
ATOM 595 O O . VAL A 1 76 ? 17.358 2.158 19.509 1.00 25.16 76 VAL A O 1
ATOM 599 N N . GLN A 1 77 ? 19.237 2.176 18.273 1.00 22.79 77 GLN A N 1
ATOM 600 C CA . GLN A 1 77 ? 19.717 3.383 18.937 1.00 22.55 77 GLN A CA 1
ATOM 601 C C . GLN A 1 77 ? 19.716 4.530 17.934 1.00 22.60 77 GLN A C 1
ATOM 602 O O . GLN A 1 77 ? 19.955 4.350 16.745 1.00 22.78 77 GLN A O 1
ATOM 608 N N . VAL A 1 78 ? 19.403 5.717 18.433 1.00 20.93 78 VAL A N 1
ATOM 609 C CA . VAL A 1 78 ? 19.20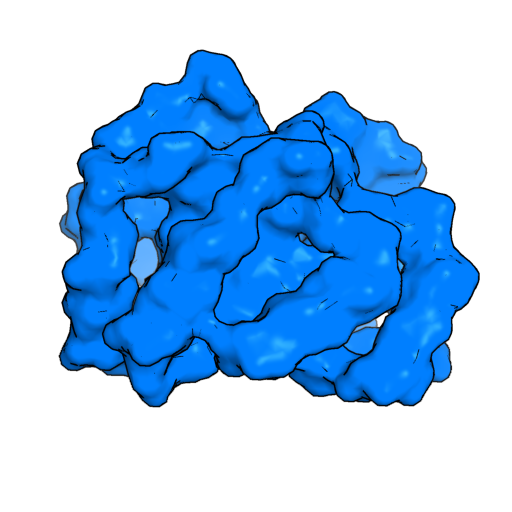1 6.882 17.589 1.00 18.85 78 VAL A CA 1
ATOM 610 C C . VAL A 1 78 ? 19.955 8.088 18.118 1.00 20.90 78 VAL A C 1
ATOM 611 O O . VAL A 1 78 ? 19.871 8.395 19.309 1.00 21.75 78 VAL A O 1
ATOM 615 N N . GLY A 1 79 ? 20.694 8.759 17.237 1.00 22.70 79 GLY A N 1
ATOM 616 C CA . GLY A 1 79 ? 21.338 10.009 17.602 1.00 22.82 79 GLY A CA 1
ATOM 617 C C . GLY A 1 79 ? 21.213 11.058 16.515 1.00 23.63 79 GLY A C 1
ATOM 618 O O . GLY A 1 79 ? 20.840 10.745 15.380 1.00 22.83 79 GLY A O 1
ATOM 619 N N . GLY A 1 80 ? 21.553 12.299 16.861 1.00 23.32 80 GLY A N 1
ATOM 620 C CA . GLY A 1 80 ? 21.604 13.371 15.889 1.00 23.03 80 GLY A CA 1
ATOM 621 C C . GLY A 1 80 ? 20.586 14.446 16.198 1.00 26.00 80 GLY A C 1
ATOM 622 O O . GLY A 1 80 ? 19.416 14.321 15.839 1.00 25.71 80 GLY A O 1
ATOM 623 N N . GLY A 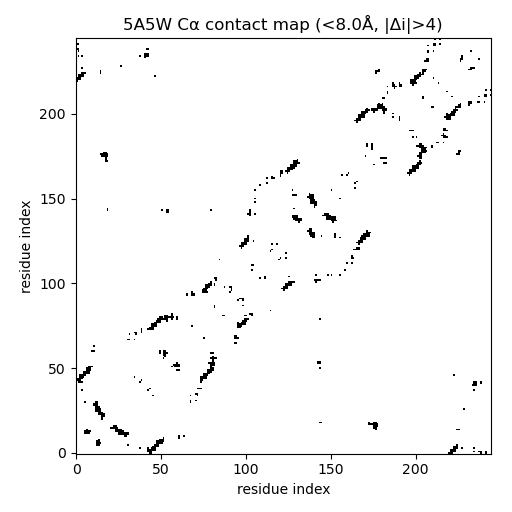1 81 ? 21.037 15.495 16.881 1.00 27.21 81 GLY A N 1
ATOM 624 C CA . GLY A 1 81 ? 20.200 16.655 17.135 1.00 27.03 81 GLY A CA 1
ATOM 625 C C . GLY A 1 81 ? 19.485 16.665 18.472 1.00 30.69 81 GLY A C 1
ATOM 626 O O . GLY A 1 81 ? 18.701 17.573 18.739 1.00 29.58 81 GLY A O 1
ATOM 627 N N . VAL A 1 82 ? 19.729 15.655 19.305 1.00 26.16 82 VAL A N 1
ATOM 628 C CA . VAL A 1 82 ? 19.143 15.627 20.648 1.00 30.95 82 VAL A CA 1
ATOM 629 C C . VAL A 1 82 ? 19.734 16.764 21.477 1.00 29.43 82 VAL A C 1
ATOM 630 O O . VAL A 1 82 ? 20.948 16.934 21.508 1.00 29.09 82 VAL A O 1
ATOM 634 N N . ARG A 1 83 ? 18.880 17.552 22.135 1.00 29.54 83 ARG A N 1
ATOM 635 C CA . ARG A 1 83 ? 19.339 18.730 22.879 1.00 30.39 83 ARG A CA 1
ATOM 636 C C . ARG A 1 83 ? 18.716 18.864 24.267 1.00 34.00 83 ARG A C 1
ATOM 637 O O . ARG A 1 83 ? 19.312 19.467 25.162 1.00 36.44 83 ARG A O 1
ATOM 645 N N . THR A 1 84 ? 17.512 18.323 24.439 1.00 35.78 84 THR A N 1
ATOM 646 C CA . THR A 1 84 ? 16.777 18.488 25.690 1.00 36.69 84 THR A CA 1
ATOM 647 C C . THR A 1 84 ? 16.343 17.167 26.310 1.00 34.30 84 THR A C 1
ATOM 648 O O . THR A 1 84 ? 16.272 16.135 25.641 1.00 34.22 84 THR A O 1
ATOM 652 N N . GLU A 1 85 ? 16.050 17.226 27.604 1.00 40.43 85 GLU A N 1
ATOM 653 C CA . GLU A 1 85 ? 15.509 16.093 28.338 1.00 39.68 85 GLU A CA 1
ATOM 654 C C . GLU A 1 85 ? 14.217 15.582 27.695 1.00 43.66 85 GLU A C 1
ATOM 655 O O . GLU A 1 85 ? 13.961 14.376 27.648 1.00 39.99 85 GLU A O 1
ATOM 661 N N . GLU A 1 86 ? 13.411 16.516 27.199 1.00 43.51 86 GLU A N 1
ATOM 662 C CA . GLU A 1 86 ? 12.172 16.190 26.511 1.00 42.86 86 GLU A CA 1
ATOM 663 C C . GLU A 1 86 ? 12.452 15.441 25.196 1.00 40.07 86 GLU A C 1
ATOM 664 O O . GLU A 1 86 ? 11.700 14.532 24.833 1.00 44.22 86 GLU A O 1
ATOM 670 N N . ASP A 1 87 ? 13.527 15.816 24.493 1.00 35.68 87 ASP A N 1
ATOM 671 C CA . ASP A 1 87 ? 13.936 15.109 23.278 1.00 37.91 87 ASP A CA 1
ATOM 672 C C . ASP A 1 87 ? 14.183 13.642 23.579 1.00 41.81 87 ASP A C 1
ATOM 673 O O . ASP A 1 87 ? 13.729 12.761 22.851 1.00 37.59 87 ASP A O 1
ATOM 678 N N . VAL A 1 88 ? 14.928 13.392 24.650 1.00 34.33 88 VAL A N 1
ATOM 679 C CA . VAL A 1 88 ? 15.255 12.035 25.057 1.00 33.29 88 VAL A CA 1
ATOM 680 C C . VAL A 1 88 ? 13.995 11.245 25.411 1.00 38.67 88 VAL A C 1
ATOM 681 O O . VAL A 1 88 ? 13.796 10.133 24.921 1.00 32.12 88 VAL A O 1
ATOM 685 N N . ALA A 1 89 ? 13.135 11.827 26.245 1.00 33.18 89 ALA A N 1
ATOM 686 C CA . ALA A 1 89 ? 11.914 11.156 26.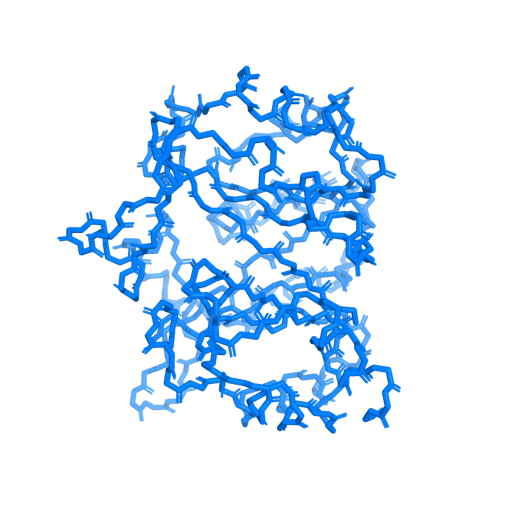663 1.00 35.18 89 ALA A CA 1
ATOM 687 C C . ALA A 1 89 ? 11.059 10.752 25.472 1.00 39.19 89 ALA A C 1
ATOM 688 O O . ALA A 1 89 ? 10.485 9.666 25.463 1.00 38.34 89 ALA A O 1
ATOM 690 N N . ALA A 1 90 ? 10.985 11.617 24.464 1.00 36.17 90 ALA A N 1
ATOM 691 C CA . ALA A 1 90 ? 10.115 11.363 23.316 1.00 38.05 90 ALA A CA 1
ATOM 692 C C . ALA A 1 90 ? 10.633 10.198 22.484 1.00 36.78 90 ALA A C 1
ATOM 693 O O . ALA A 1 90 ? 9.850 9.377 21.999 1.00 42.08 90 ALA A O 1
ATOM 695 N N . LEU A 1 91 ? 11.949 10.117 22.341 1.00 32.74 91 LEU A N 1
ATOM 696 C CA . LEU A 1 91 ? 12.546 9.035 21.567 1.00 32.92 91 LEU A CA 1
ATOM 697 C C . LEU A 1 91 ? 12.306 7.706 22.273 1.00 30.14 91 LEU A C 1
ATOM 698 O O . LEU A 1 91 ? 11.940 6.719 21.642 1.00 32.86 91 LEU A O 1
ATOM 703 N N . LEU A 1 92 ? 12.519 7.680 23.587 1.00 31.01 92 LEU A N 1
ATOM 704 C CA . LEU A 1 92 ? 12.293 6.458 24.356 1.00 33.00 92 LEU A CA 1
ATOM 705 C C . LEU A 1 92 ? 10.824 6.023 24.303 1.00 39.61 92 LEU A C 1
ATOM 706 O O . LEU A 1 92 ? 10.522 4.831 24.182 1.00 38.02 92 LEU A O 1
ATOM 711 N N . LYS A 1 93 ? 9.914 6.992 24.371 1.00 35.48 93 LYS A N 1
ATOM 712 C CA . LYS A 1 93 ? 8.482 6.723 24.265 1.00 37.69 93 LYS A CA 1
ATOM 713 C C . LYS A 1 93 ? 8.103 6.166 22.888 1.00 39.69 93 LYS A C 1
ATOM 714 O O . LYS A 1 93 ? 7.122 5.430 22.753 1.00 43.41 93 LYS A O 1
ATOM 720 N N . ALA A 1 94 ? 8.882 6.519 21.871 1.00 37.28 94 ALA A N 1
ATOM 721 C CA . ALA A 1 94 ? 8.605 6.060 20.510 1.00 37.70 94 ALA A CA 1
ATOM 722 C C . ALA A 1 94 ? 9.227 4.692 20.233 1.00 43.75 94 ALA A C 1
ATOM 723 O O . ALA A 1 94 ? 9.157 4.184 19.110 1.00 44.39 94 ALA A O 1
ATOM 725 N N . GLY A 1 95 ? 9.834 4.099 21.256 1.00 37.27 95 GLY A N 1
ATOM 726 C CA . GLY A 1 95 ? 10.353 2.747 21.149 1.00 37.01 95 GLY A CA 1
ATOM 727 C C . GLY A 1 95 ? 11.862 2.632 20.982 1.00 33.25 95 GLY A C 1
ATOM 728 O O . GLY A 1 95 ? 12.382 1.527 20.854 1.00 36.43 95 GLY A O 1
ATOM 729 N N . VAL A 1 96 ? 12.568 3.759 20.971 1.00 31.70 96 VAL A N 1
ATOM 730 C CA . VAL A 1 96 ? 14.024 3.731 20.850 1.00 26.29 96 VAL A CA 1
ATOM 731 C C . VAL A 1 96 ? 14.645 3.057 22.074 1.00 33.75 96 VAL A C 1
ATOM 732 O O . VAL A 1 96 ? 14.243 3.325 23.210 1.00 33.63 96 VAL A O 1
ATOM 736 N N . ALA A 1 97 ? 15.595 2.154 21.840 1.00 29.67 97 ALA A N 1
ATOM 737 C CA . ALA A 1 97 ? 16.234 1.417 22.933 1.00 30.98 97 ALA A CA 1
ATOM 738 C C . ALA A 1 97 ? 17.247 2.273 23.679 1.00 32.59 97 ALA A C 1
ATOM 739 O O . ALA A 1 97 ? 17.292 2.272 24.906 1.00 32.51 97 ALA A O 1
ATOM 741 N N . ARG A 1 98 ? 18.078 2.993 22.937 1.00 26.46 98 ARG A N 1
ATOM 742 C CA . ARG A 1 98 ? 19.067 3.871 23.548 1.00 25.94 98 ARG A CA 1
ATOM 743 C C . ARG A 1 98 ? 19.173 5.157 22.752 1.00 28.02 98 ARG A C 1
ATOM 744 O O . ARG A 1 98 ? 19.164 5.119 21.516 1.00 24.09 98 ARG A O 1
ATOM 752 N N . VAL A 1 99 ? 19.301 6.283 23.449 1.00 26.35 99 VAL A N 1
ATOM 753 C CA . VAL A 1 99 ? 19.475 7.573 22.802 1.00 26.17 99 VAL A CA 1
ATOM 754 C C . VAL A 1 99 ? 20.949 7.974 22.822 1.00 25.37 99 VAL A C 1
ATOM 755 O O . VAL A 1 99 ? 21.599 7.945 23.861 1.00 23.21 99 VAL A O 1
ATOM 759 N N . VAL A 1 100 ? 21.466 8.350 21.659 1.00 21.24 100 VAL A N 1
ATOM 760 C CA . VAL A 1 100 ? 22.873 8.687 21.497 1.00 20.75 100 VAL A CA 1
ATOM 761 C C . VAL A 1 100 ? 23.033 10.200 21.544 1.00 23.48 100 VAL A C 1
ATOM 762 O O . VAL A 1 100 ? 22.358 10.928 20.810 1.00 24.25 100 VAL A O 1
ATOM 766 N N . ILE A 1 101 ? 23.925 10.660 22.415 1.00 20.36 101 ILE A N 1
ATOM 767 C CA . ILE A 1 101 ? 24.082 12.080 22.716 1.00 20.53 101 ILE A CA 1
ATOM 768 C C . ILE A 1 101 ? 25.543 12.481 22.556 1.00 22.43 101 ILE A C 1
ATOM 769 O O . ILE A 1 101 ? 26.421 11.907 23.196 1.00 22.38 101 ILE A O 1
ATOM 774 N N . GLY A 1 102 ? 25.800 13.467 21.699 1.00 22.87 102 GLY A N 1
ATOM 775 C CA . GLY A 1 102 ? 27.148 13.980 21.499 1.00 21.99 102 GLY A CA 1
ATOM 776 C C . GLY A 1 102 ? 27.276 15.403 22.027 1.00 23.72 102 GLY A C 1
ATOM 777 O O . GLY A 1 102 ? 27.725 15.624 23.159 1.00 25.48 102 GLY A O 1
ATOM 778 N N . SER A 1 103 ? 26.835 16.366 21.220 1.00 23.63 103 SER A N 1
ATOM 779 C CA . SER A 1 103 ? 27.038 17.789 21.494 1.00 23.07 103 SER A CA 1
ATOM 780 C C . SER A 1 103 ? 26.671 18.271 22.898 1.00 27.28 103 SER A C 1
ATOM 781 O O . SER A 1 103 ? 27.450 18.984 23.537 1.00 27.49 103 SER A O 1
ATOM 784 N N . THR A 1 104 ? 25.484 17.912 23.373 1.00 26.14 104 THR A N 1
ATOM 785 C CA . THR A 1 104 ? 25.024 18.438 24.655 1.00 27.15 104 THR A CA 1
ATOM 786 C C . THR A 1 104 ? 25.809 17.844 25.827 1.00 28.78 104 THR A C 1
ATOM 787 O O . THR A 1 104 ? 25.958 18.482 26.860 1.00 30.65 104 THR A O 1
ATOM 791 N N . ALA A 1 105 ? 26.309 16.619 25.668 1.00 26.38 105 ALA A N 1
ATOM 792 C CA . ALA A 1 105 ? 27.130 16.004 26.712 1.00 29.93 105 ALA A CA 1
ATOM 793 C C . ALA A 1 105 ? 28.454 16.740 26.893 1.00 30.80 105 ALA A C 1
ATOM 794 O O . ALA A 1 105 ? 29.067 16.692 27.959 1.00 31.33 105 ALA A O 1
ATOM 796 N N . VAL A 1 106 ? 28.904 17.413 25.845 1.00 27.82 106 VAL A N 1
ATOM 797 C CA . VAL A 1 106 ? 30.120 18.204 25.935 1.00 27.13 106 VAL A CA 1
ATOM 798 C C . VAL A 1 106 ? 29.836 19.606 26.468 1.00 28.09 106 VAL A C 1
ATOM 799 O O . VAL A 1 106 ? 30.563 20.121 27.327 1.00 34.14 106 VAL A O 1
ATOM 803 N N . LYS A 1 107 ? 28.761 20.212 25.972 1.00 32.01 107 LYS A N 1
ATOM 804 C CA . LYS A 1 107 ? 28.446 21.611 26.256 1.00 36.74 107 LYS A CA 1
ATOM 805 C C . LYS A 1 107 ? 27.792 21.827 27.622 1.00 38.53 107 LYS A C 1
ATOM 806 O O . LYS A 1 107 ? 28.031 22.848 28.284 1.00 38.78 107 LYS A O 1
ATOM 812 N N . SER A 1 108 ? 26.964 20.876 28.042 1.00 32.83 108 SER A N 1
ATOM 813 C CA . SER A 1 108 ? 26.165 21.055 29.249 1.00 36.11 108 SER A CA 1
ATOM 814 C C . SER A 1 108 ? 26.148 19.822 30.156 1.00 37.31 108 SER A C 1
ATOM 815 O O . SER A 1 108 ? 25.106 19.185 30.309 1.00 34.79 108 SER A O 1
ATOM 818 N N A PRO A 1 109 ? 27.292 19.505 30.784 0.58 37.04 109 PRO A N 1
ATOM 819 N N B PRO A 1 109 ? 27.298 19.482 30.761 0.42 36.74 109 PRO A N 1
ATOM 820 C CA A PRO A 1 109 ? 27.401 18.272 31.575 0.58 36.16 109 PRO A CA 1
ATOM 821 C CA B PRO A 1 109 ? 27.382 18.258 31.566 0.42 35.69 109 PRO A CA 1
ATOM 822 C C A PRO A 1 109 ? 26.488 18.247 32.808 0.58 35.15 109 PRO A C 1
ATOM 823 C C B PRO A 1 109 ? 26.460 18.247 32.791 0.42 36.11 109 PRO A C 1
ATOM 824 O O A PRO A 1 109 ? 26.061 17.163 33.211 0.58 38.59 109 PRO A O 1
ATOM 825 O O B PRO A 1 109 ? 26.004 17.168 33.176 0.42 37.82 109 PRO A O 1
ATOM 832 N N . ASP A 1 110 ? 26.181 19.408 33.380 1.00 36.99 110 ASP A N 1
ATOM 833 C CA . ASP A 1 110 ? 25.264 19.464 34.519 1.00 40.22 110 ASP A CA 1
ATOM 834 C C . ASP A 1 110 ? 23.870 19.024 34.084 1.00 42.06 110 ASP A C 1
ATOM 835 O O . ASP A 1 110 ? 23.172 18.310 34.809 1.00 49.94 110 ASP A O 1
ATOM 840 N N . VAL A 1 111 ? 23.479 19.446 32.886 1.00 37.01 111 VAL A N 1
ATOM 841 C CA . VAL A 1 111 ? 22.184 19.089 32.326 1.00 38.99 111 VAL A CA 1
ATOM 842 C C . VAL A 1 111 ? 22.109 17.598 32.007 1.00 38.10 111 VAL A C 1
ATOM 843 O O . VAL A 1 111 ? 21.159 16.918 32.402 1.00 43.60 111 VAL A O 1
ATOM 847 N N . VAL A 1 112 ? 23.117 17.086 31.308 1.00 36.41 112 VAL A N 1
ATOM 848 C CA . VAL A 1 112 ? 23.092 15.692 30.876 1.00 36.35 112 VAL A CA 1
ATOM 849 C C . VAL A 1 112 ? 23.224 14.747 32.074 1.00 33.37 112 VAL A C 1
ATOM 850 O O . VAL A 1 112 ? 22.655 13.652 32.064 1.00 35.23 112 VAL A O 1
ATOM 854 N N . LYS A 1 113 ? 23.941 15.170 33.111 1.00 33.54 113 LYS A N 1
ATOM 855 C CA . LYS A 1 113 ? 23.986 14.388 34.348 1.00 36.01 113 LYS A CA 1
ATOM 856 C C . LYS A 1 113 ? 22.584 14.158 34.918 1.00 36.79 113 LYS A C 1
ATOM 857 O O . LYS A 1 113 ? 22.288 13.077 35.419 1.00 36.77 113 LYS A O 1
ATOM 863 N N . GLY A 1 114 ? 21.718 15.162 34.820 1.00 37.16 114 GLY A N 1
ATOM 864 C CA . GLY A 1 114 ? 20.335 15.008 35.247 1.00 38.53 114 GLY A CA 1
ATOM 865 C C . GLY A 1 114 ? 19.571 14.015 34.379 1.00 37.47 114 GLY A C 1
ATOM 866 O O . GLY A 1 114 ? 18.626 13.367 34.837 1.00 38.90 114 GLY A O 1
ATOM 867 N N . TRP A 1 115 ? 19.967 13.896 33.119 1.00 35.73 115 TRP A N 1
ATOM 868 C CA . TRP A 1 115 ? 19.325 12.924 32.238 1.00 34.81 115 TRP A CA 1
ATOM 869 C C . TRP A 1 115 ? 19.658 11.515 32.709 1.00 34.22 115 TRP A C 1
ATOM 870 O O . TRP A 1 115 ? 18.811 10.640 32.705 1.00 34.58 115 TRP A O 1
ATOM 881 N N . PHE A 1 116 ? 20.913 11.297 33.090 1.00 35.91 116 PHE A N 1
ATOM 882 C CA . PHE A 1 116 ? 21.317 10.009 33.642 1.00 35.06 116 PHE A CA 1
ATOM 883 C C . PHE A 1 116 ? 20.479 9.643 34.869 1.00 36.14 116 PHE A C 1
ATOM 884 O O . PHE A 1 116 ? 20.051 8.496 35.008 1.00 38.51 116 PHE A O 1
ATOM 892 N N . GLU A 1 117 ? 20.223 10.612 35.752 1.00 37.70 117 GLU A N 1
ATOM 893 C CA . GLU A 1 117 ? 19.393 10.355 36.920 1.00 40.13 117 GLU A CA 1
ATOM 894 C C . GLU A 1 117 ? 17.965 9.992 36.520 1.00 42.86 117 GLU A C 1
ATOM 895 O O . GLU A 1 117 ? 17.354 9.102 37.115 1.00 46.76 117 GLU A O 1
ATOM 901 N N . ARG A 1 118 ? 17.420 10.667 35.515 1.00 39.38 118 ARG A N 1
ATOM 902 C CA . ARG A 1 118 ? 16.036 10.390 35.152 1.00 40.34 118 ARG A CA 1
ATOM 903 C C . ARG A 1 118 ? 15.885 9.081 34.387 1.00 39.24 118 ARG A C 1
ATOM 904 O O . ARG A 1 118 ? 15.066 8.242 34.757 1.00 40.66 118 ARG A O 1
ATOM 912 N N . PHE A 1 119 ? 16.670 8.905 33.325 1.00 37.25 119 PHE A N 1
ATOM 913 C CA . PHE A 1 119 ? 16.454 7.793 32.403 1.00 36.79 119 PHE A CA 1
ATOM 914 C C . PHE A 1 119 ? 17.254 6.535 32.720 1.00 41.28 119 PHE A C 1
ATOM 915 O O . PHE A 1 119 ? 16.878 5.437 32.311 1.00 41.10 119 PHE A O 1
ATOM 923 N N . GLY A 1 120 ? 18.361 6.691 33.435 1.00 37.57 120 GLY A N 1
ATOM 924 C CA . GLY A 1 120 ? 19.218 5.560 33.727 1.00 33.77 120 GLY A CA 1
ATOM 925 C C . GLY A 1 120 ? 20.318 5.428 32.699 1.00 39.65 120 GLY A C 1
ATOM 926 O O . GLY A 1 120 ? 20.156 5.828 31.544 1.00 35.98 120 GLY A O 1
ATOM 927 N N . ALA A 1 121 ? 21.439 4.855 33.115 1.00 33.30 121 ALA A N 1
ATOM 928 C CA . ALA A 1 121 ? 22.610 4.752 32.252 1.00 31.71 121 ALA A CA 1
ATOM 929 C C . ALA A 1 121 ? 22.432 3.755 31.103 1.00 31.35 121 ALA A C 1
ATOM 930 O O . ALA A 1 121 ? 23.149 3.807 30.116 1.00 30.20 121 ALA A O 1
ATOM 932 N N . GLN A 1 122 ? 21.484 2.837 31.243 1.00 33.61 122 GLN A N 1
ATOM 933 C CA . GLN A 1 122 ? 21.276 1.849 30.195 1.00 34.44 122 GLN A CA 1
ATOM 934 C C . GLN A 1 122 ? 20.610 2.466 28.977 1.00 30.22 122 GLN A C 1
ATOM 935 O O . GLN A 1 122 ? 20.664 1.906 27.888 1.00 40.25 122 GLN A O 1
ATOM 941 N N . ALA A 1 123 ? 19.982 3.623 29.166 1.00 32.71 123 ALA A N 1
ATOM 942 C CA . ALA A 1 123 ? 19.193 4.232 28.103 1.00 30.64 123 ALA A CA 1
ATOM 943 C C . ALA A 1 123 ? 19.969 5.261 27.286 1.00 29.28 123 ALA A C 1
ATOM 944 O O . ALA A 1 123 ? 19.459 5.755 26.285 1.00 29.96 123 ALA A O 1
ATOM 946 N N .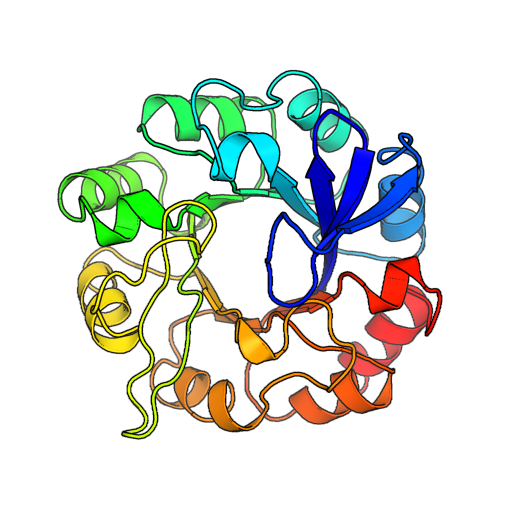 LEU A 1 124 ? 21.191 5.582 27.714 1.00 26.68 124 LEU A N 1
ATOM 947 C CA . LEU A 1 124 ? 21.951 6.670 27.117 1.00 26.53 124 LEU A CA 1
ATOM 948 C C . LEU A 1 124 ? 23.295 6.198 26.597 1.00 26.04 124 LEU A C 1
ATOM 949 O O . LEU A 1 124 ? 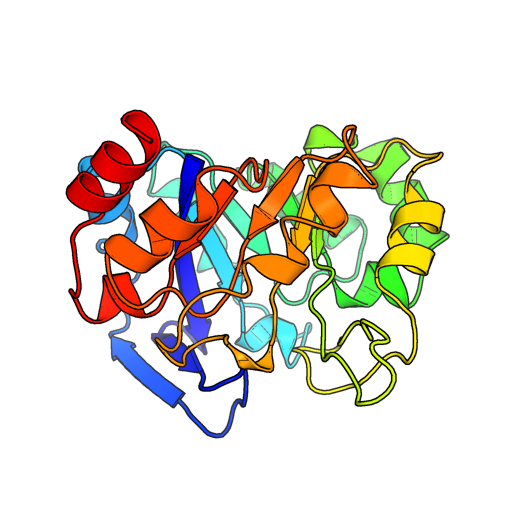24.006 5.462 27.278 1.00 28.08 124 LEU A O 1
ATOM 954 N N . VAL A 1 125 ? 23.654 6.648 25.400 1.00 22.33 125 VAL A N 1
ATOM 955 C CA . VAL A 1 125 ? 24.981 6.391 24.843 1.00 21.00 125 VAL A CA 1
ATOM 956 C C . VAL A 1 125 ? 25.661 7.722 24.603 1.00 21.40 125 VAL A C 1
ATOM 957 O O . VAL A 1 125 ? 25.087 8.580 23.943 1.00 24.37 125 VAL A O 1
ATOM 961 N N . LEU A 1 126 ? 26.860 7.927 25.152 1.00 20.21 126 LEU A N 1
ATOM 962 C CA . LEU A 1 126 ? 27.584 9.164 24.858 1.00 20.22 126 LEU A CA 1
ATOM 963 C C . LEU A 1 126 ? 28.435 8.984 23.607 1.00 22.91 126 LEU A C 1
ATOM 964 O O . LEU A 1 126 ? 29.214 8.037 23.498 1.00 21.71 126 LEU A O 1
ATOM 969 N N . ALA A 1 127 ? 28.266 9.890 22.655 1.00 19.80 127 ALA A N 1
ATOM 970 C CA . ALA A 1 127 ? 29.044 9.833 21.427 1.00 17.64 127 ALA A CA 1
ATOM 971 C C . ALA A 1 127 ? 30.286 10.685 21.591 1.00 23.34 127 ALA A C 1
ATOM 972 O O . ALA A 1 127 ? 30.225 11.915 21.493 1.00 26.96 127 ALA A O 1
ATOM 974 N N . LEU A 1 128 ? 31.403 10.025 21.844 1.00 19.36 128 LEU A N 1
ATOM 975 C CA . LEU A 1 128 ? 32.671 10.729 22.049 1.00 20.48 128 LEU A CA 1
ATOM 976 C C . LEU A 1 128 ? 33.509 10.550 20.796 1.00 21.67 128 LEU A C 1
ATOM 977 O O . LEU A 1 128 ? 34.516 9.837 20.790 1.00 24.01 128 LEU A O 1
ATOM 982 N N . ASP A 1 129 ? 33.043 11.198 19.738 1.00 19.83 129 ASP A N 1
ATOM 983 C CA . ASP A 1 129 ? 33.623 11.103 18.391 1.00 16.96 129 ASP A CA 1
ATOM 984 C C . ASP A 1 129 ? 34.811 12.033 18.311 1.00 23.50 129 ASP A C 1
ATOM 985 O O . ASP A 1 129 ? 34.700 13.204 18.659 1.00 22.76 129 ASP A O 1
ATOM 990 N N . VAL A 1 130 ? 35.945 11.529 17.829 1.00 19.87 130 VAL A N 1
ATOM 991 C CA . VAL A 1 130 ? 37.186 12.278 18.006 1.00 18.89 130 VAL A CA 1
ATOM 992 C C . VAL A 1 130 ? 37.963 12.576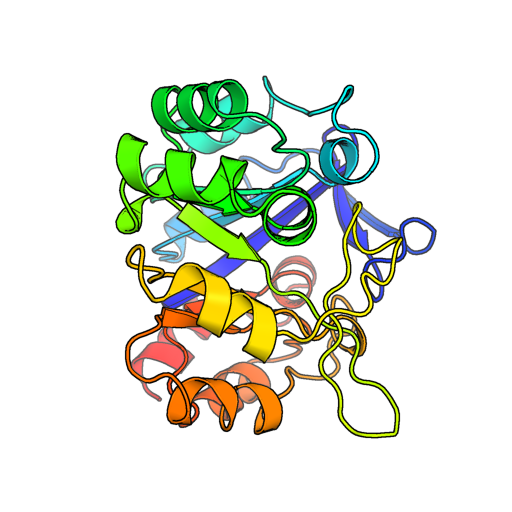 16.734 1.00 22.49 130 VAL A C 1
ATOM 993 O O . VAL A 1 130 ? 37.921 11.817 15.753 1.00 22.59 130 VAL A O 1
ATOM 997 N N . ARG A 1 131 ? 38.656 13.708 16.780 1.00 21.00 131 ARG A N 1
ATOM 998 C CA A ARG A 1 131 ? 39.731 14.017 15.841 0.56 22.46 131 ARG A CA 1
ATOM 999 C CA B ARG A 1 131 ? 39.733 14.016 15.848 0.44 22.95 131 ARG A CA 1
ATOM 1000 C C . ARG A 1 131 ? 41.017 14.005 16.647 1.00 27.87 131 ARG A C 1
ATOM 1001 O O . ARG A 1 131 ? 41.202 14.834 17.541 1.00 30.05 131 ARG A O 1
ATOM 1016 N N . ILE A 1 132 ? 41.896 13.061 16.349 1.00 23.62 132 ILE A N 1
ATOM 1017 C CA . ILE A 1 132 ? 43.141 12.948 17.111 1.00 29.82 132 ILE A CA 1
ATOM 1018 C C . ILE A 1 132 ? 44.206 13.885 16.552 1.00 35.60 132 ILE A C 1
ATOM 1019 O O . ILE A 1 132 ? 44.566 13.785 15.379 1.00 31.87 132 ILE A O 1
ATOM 1024 N N . ASP A 1 133 ? 44.710 14.805 17.376 1.00 34.47 133 ASP A N 1
ATOM 1025 C CA . ASP A 1 133 ? 45.672 15.782 16.870 1.00 32.48 133 ASP A CA 1
ATOM 1026 C C . ASP A 1 133 ? 47.094 15.218 16.879 1.00 35.33 133 ASP A C 1
ATOM 1027 O O . ASP A 1 133 ? 47.298 14.074 17.274 1.00 39.55 133 ASP A O 1
ATOM 1032 N N . GLU A 1 134 ? 48.064 16.017 16.440 1.00 42.97 134 GLU A N 1
ATOM 1033 C CA . GLU A 1 134 ? 49.430 15.526 16.275 1.00 46.75 134 GLU A CA 1
ATOM 1034 C C . GLU A 1 134 ? 50.118 15.239 17.604 1.00 46.40 134 GLU A C 1
ATOM 1035 O O . GLU A 1 134 ? 51.145 14.562 17.643 1.00 56.03 134 GLU A O 1
ATOM 1041 N N . HIS A 1 135 ? 49.540 15.735 18.692 1.00 43.38 135 HIS A N 1
ATOM 1042 C CA . HIS A 1 135 ? 50.057 15.456 20.027 1.00 46.63 135 HIS A CA 1
ATOM 1043 C C . HIS A 1 135 ? 49.426 14.198 20.611 1.00 40.20 135 HIS A C 1
ATOM 1044 O O . HIS A 1 135 ? 49.835 13.716 21.670 1.00 48.76 135 HIS A O 1
ATOM 1051 N N . GLY A 1 136 ? 48.414 13.677 19.928 1.00 37.94 136 GLY A N 1
ATOM 1052 C CA . GLY A 1 136 ? 47.758 12.470 20.380 1.00 35.43 136 GLY A CA 1
ATOM 1053 C C . GLY A 1 136 ? 46.472 12.721 21.146 1.00 35.23 136 GLY A C 1
ATOM 1054 O O . GLY A 1 136 ? 45.807 11.777 21.559 1.00 36.46 136 GLY A O 1
ATOM 1055 N N . THR A 1 137 ? 46.116 13.987 21.335 1.00 31.23 137 THR A N 1
ATOM 1056 C CA . THR A 1 137 ? 44.915 14.310 22.104 1.00 29.28 137 THR A CA 1
ATOM 1057 C C . THR A 1 137 ? 43.662 13.920 21.335 1.00 32.25 137 THR A C 1
ATOM 1058 O O . THR A 1 137 ? 43.475 14.298 20.176 1.00 28.70 137 THR A O 1
ATOM 1062 N N . LYS A 1 138 ? 42.802 13.152 21.990 1.00 26.48 138 LYS A N 1
ATOM 1063 C CA . LYS A 1 138 ? 41.573 12.694 21.358 1.00 25.03 138 LYS A CA 1
ATOM 1064 C C . LYS A 1 138 ? 40.485 13.750 21.536 1.00 27.44 138 LYS A C 1
ATOM 1065 O O . LYS A 1 138 ? 39.689 13.681 22.469 1.00 25.81 138 LYS A O 1
ATOM 1071 N N . GLN A 1 139 ? 40.449 14.730 20.636 1.00 25.03 139 GLN A N 1
ATOM 1072 C CA . GLN A 1 139 ? 39.563 15.879 20.812 1.00 25.57 139 GLN A CA 1
ATOM 1073 C C . GLN A 1 139 ? 38.164 15.563 20.292 1.00 23.28 139 GLN A C 1
ATOM 1074 O O . GLN A 1 139 ? 37.978 15.163 19.133 1.00 23.07 139 GLN A O 1
ATOM 1080 N N . VAL A 1 140 ? 37.164 15.761 21.143 1.00 21.34 140 VAL A N 1
ATOM 1081 C CA . VAL A 1 140 ? 35.799 15.406 20.769 1.00 18.91 140 VAL A CA 1
ATOM 1082 C C . VAL A 1 140 ? 35.129 16.477 19.908 1.00 22.60 140 VAL A C 1
ATOM 1083 O O . VAL A 1 140 ? 35.131 17.664 20.246 1.00 24.22 140 VAL A O 1
ATOM 1087 N N . ALA A 1 141 ? 34.556 16.057 18.781 1.00 21.53 141 ALA A N 1
ATOM 1088 C CA . ALA A 1 141 ? 33.884 17.002 17.899 1.00 24.12 141 ALA A CA 1
ATOM 1089 C C . ALA A 1 141 ? 32.402 17.053 18.225 1.00 21.17 141 ALA A C 1
ATOM 1090 O O . ALA A 1 141 ? 31.844 16.080 18.730 1.00 22.87 141 ALA A O 1
ATOM 1092 N N . VAL A 1 142 ? 31.782 18.187 17.913 1.00 23.42 142 VAL A N 1
ATOM 1093 C CA . VAL A 1 142 ? 30.379 18.434 18.218 1.00 23.41 142 VAL A CA 1
ATOM 1094 C C . VAL A 1 142 ? 29.709 19.165 17.059 1.00 24.42 142 VAL A C 1
ATOM 1095 O O . VAL A 1 142 ? 30.373 19.521 16.076 1.00 24.67 142 VAL A O 1
ATOM 1099 N N . SER A 1 143 ? 28.405 19.407 17.196 1.00 23.06 143 SER A N 1
ATOM 1100 C CA . SER A 1 143 ? 27.615 20.105 16.182 1.00 22.68 143 SER A CA 1
ATOM 1101 C C . SER A 1 143 ? 27.748 19.424 14.835 1.00 22.78 143 SER A C 1
ATOM 1102 O O . SER A 1 143 ? 28.193 20.029 13.862 1.00 26.67 143 SER A O 1
ATOM 1105 N N . GLY A 1 144 ? 27.350 18.154 14.777 1.00 21.65 144 GLY A N 1
ATOM 1106 C CA . GLY A 1 144 ? 27.491 17.371 13.559 1.00 23.72 144 GLY A CA 1
ATOM 1107 C C . GLY A 1 144 ? 28.940 17.258 13.127 1.00 23.78 144 GLY A C 1
ATOM 1108 O O . GLY A 1 144 ? 29.227 17.216 11.931 1.00 21.40 144 GLY A O 1
ATOM 1109 N N . TRP A 1 145 ? 29.834 17.218 14.118 1.00 21.44 145 TRP A N 1
ATOM 1110 C CA . TRP A 1 145 ? 31.289 17.195 13.952 1.00 23.29 145 TRP A CA 1
ATOM 1111 C C . TRP A 1 145 ? 31.868 18.442 13.279 1.00 22.56 145 TRP A C 1
ATOM 1112 O O . TRP A 1 145 ? 33.053 18.461 12.932 1.00 26.65 145 TRP A O 1
ATOM 1123 N N . GLN A 1 146 ? 31.060 19.488 13.120 1.00 24.48 146 GLN A N 1
ATOM 1124 C CA . GLN A 1 146 ? 31.520 20.706 12.455 1.00 26.11 146 GLN A CA 1
ATOM 1125 C C . GLN A 1 146 ? 32.391 21.566 13.353 1.00 27.88 146 GLN A C 1
ATOM 1126 O O . GLN A 1 146 ? 33.094 22.455 12.875 1.00 32.99 146 GLN A O 1
ATOM 1132 N N . GLU A 1 147 ? 32.320 21.317 14.659 1.00 28.26 147 GLU A N 1
ATOM 1133 C CA . GLU A 1 147 ? 33.115 22.071 15.631 1.00 28.83 147 GLU A CA 1
ATOM 1134 C C . GLU A 1 147 ? 34.033 21.161 16.437 1.00 26.16 147 GLU A C 1
ATOM 1135 O O . GLU A 1 147 ? 33.671 20.037 16.776 1.00 27.07 147 GLU A O 1
ATOM 1141 N N . ASN A 1 148 ? 35.221 21.664 16.747 1.00 31.87 148 ASN A N 1
ATOM 1142 C CA . ASN A 1 148 ? 36.145 20.972 17.632 1.00 29.90 148 ASN A CA 1
ATOM 1143 C C . ASN A 1 148 ? 35.990 21.538 19.040 1.00 31.23 148 ASN A C 1
ATOM 1144 O O . ASN A 1 148 ? 36.273 22.713 19.263 1.00 33.70 148 ASN A O 1
ATOM 1149 N N A SER A 1 149 ? 35.532 20.706 19.974 0.56 28.86 149 SER A N 1
ATOM 1150 N N B SER A 1 149 ? 35.546 20.720 19.988 0.44 29.17 149 SER A N 1
ATOM 1151 C CA A SER A 1 149 ? 35.231 21.167 21.330 0.56 27.60 149 SER A CA 1
ATOM 1152 C CA B SER A 1 149 ? 35.409 21.199 21.361 0.44 27.41 149 SER A CA 1
ATOM 1153 C C A SER A 1 149 ? 36.477 21.499 22.135 0.56 29.65 149 SER A C 1
ATOM 1154 C C B SER A 1 149 ? 36.773 21.404 22.001 0.44 29.84 149 SER A C 1
ATOM 1155 O O A SER A 1 149 ? 36.402 22.219 23.125 0.56 32.38 149 SER A O 1
ATOM 1156 O O B SER A 1 149 ? 36.941 22.255 22.872 0.44 34.16 149 SER A O 1
ATOM 1161 N N A GLY A 1 150 ? 37.614 20.949 21.724 0.56 31.59 150 GLY A N 1
ATOM 1162 N N B GLY A 1 150 ? 37.744 20.604 21.574 0.44 31.50 150 GLY A N 1
ATOM 1163 C CA A GLY A 1 150 ? 38.849 21.125 22.466 0.56 34.64 150 GLY A CA 1
ATOM 1164 C CA B GLY A 1 150 ? 39.069 20.635 22.166 0.44 30.49 150 GLY A CA 1
ATOM 1165 C C A GLY A 1 150 ? 38.863 20.369 23.786 0.56 30.51 150 GLY A C 1
ATOM 1166 C C B GLY A 1 150 ? 39.117 19.885 23.486 0.44 30.89 150 GLY A C 1
ATOM 1167 O O A GLY A 1 150 ? 39.687 20.651 24.659 0.56 33.56 150 GLY A O 1
ATOM 1168 O O B GLY A 1 150 ? 40.178 19.749 24.096 0.44 32.79 150 GLY A O 1
ATOM 1169 N N . VAL A 1 151 ? 37.956 19.403 23.926 1.00 30.34 151 VAL A N 1
ATOM 1170 C CA . VAL A 1 151 ? 37.861 18.607 25.139 1.00 28.91 151 VAL A CA 1
ATOM 1171 C C . VAL A 1 151 ? 38.186 17.155 24.817 1.00 24.73 151 VAL A C 1
ATOM 1172 O O . VAL A 1 151 ? 37.716 16.618 23.808 1.00 27.86 151 VAL A O 1
ATOM 1176 N N . SER A 1 152 ? 39.010 16.521 25.648 1.00 29.09 152 SER A N 1
ATOM 1177 C CA . SER A 1 152 ? 39.436 15.154 25.353 1.00 25.26 152 SER A CA 1
ATOM 1178 C C . SER A 1 152 ? 38.388 14.114 25.711 1.00 24.38 152 SER A C 1
ATOM 1179 O O . SER A 1 152 ? 37.586 14.303 26.629 1.00 23.37 152 SER A O 1
ATOM 1182 N N . LEU A 1 153 ? 38.407 13.011 24.967 1.00 24.51 153 LEU A N 1
ATOM 1183 C CA . LEU A 1 153 ? 37.545 11.869 25.267 1.00 21.87 153 LEU A CA 1
ATOM 11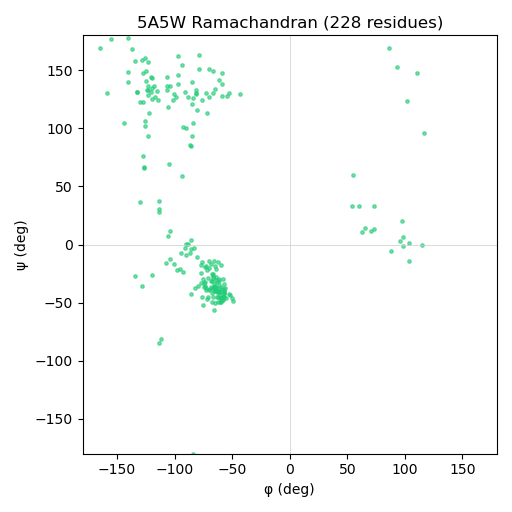84 C C . LEU A 1 153 ? 37.656 11.485 26.740 1.00 23.56 153 LEU A C 1
ATOM 1185 O O . LEU A 1 153 ? 36.642 11.268 27.406 1.00 22.59 153 LEU A O 1
ATOM 1190 N N . GLU A 1 154 ? 38.887 11.419 27.241 1.00 23.09 154 GLU A N 1
ATOM 1191 C CA . GLU A 1 154 ? 39.112 10.959 28.603 1.00 24.57 154 GLU A CA 1
ATOM 1192 C C . GLU A 1 154 ? 38.534 11.929 29.634 1.00 29.25 154 GLU A C 1
ATOM 1193 O O . GLU A 1 154 ? 38.015 11.496 30.666 1.00 25.51 154 GLU A O 1
ATOM 1199 N N . GLN A 1 155 ? 38.624 13.231 29.373 1.00 24.99 155 GLN A N 1
ATOM 1200 C CA . GLN A 1 155 ? 38.048 14.195 30.316 1.00 26.03 155 GLN A CA 1
ATOM 1201 C C . GLN A 1 155 ? 36.548 13.970 30.415 1.00 25.00 155 GLN A C 1
ATOM 1202 O O . GLN A 1 155 ? 35.964 14.017 31.501 1.00 26.08 155 GLN A O 1
ATOM 1208 N N . LEU A 1 156 ? 35.933 13.717 29.270 1.00 23.38 156 LEU A N 1
ATOM 1209 C CA . LEU A 1 156 ? 34.485 13.551 29.238 1.00 22.70 156 LEU A CA 1
ATOM 1210 C C . LEU A 1 156 ? 34.065 12.226 29.865 1.00 27.51 156 LEU A C 1
ATOM 1211 O O . LEU A 1 156 ? 33.063 12.170 30.586 1.00 26.08 156 LEU A O 1
ATOM 1216 N N . VAL A 1 157 ? 34.832 11.165 29.625 1.00 22.23 157 VAL A N 1
ATOM 1217 C CA . VAL A 1 157 ? 34.540 9.896 30.287 1.00 23.17 157 VAL A CA 1
ATOM 1218 C C . VAL A 1 157 ? 34.615 10.058 31.803 1.00 24.46 157 VAL A C 1
ATOM 1219 O O . VAL A 1 157 ? 33.733 9.609 32.534 1.00 27.22 157 VAL A O 1
ATOM 1223 N N . GLU A 1 158 ? 35.652 10.735 32.289 1.00 25.36 158 GLU A N 1
ATOM 1224 C CA . GLU A 1 158 ? 35.792 10.916 33.738 1.00 27.21 158 GLU A CA 1
ATOM 1225 C C . GLU A 1 158 ? 34.694 11.816 34.320 1.00 27.92 158 GLU A C 1
ATOM 1226 O O . GLU A 1 158 ? 34.343 11.700 35.491 1.00 30.48 158 GLU A O 1
ATOM 1232 N N . THR A 1 159 ? 34.140 12.691 33.487 1.00 27.09 159 THR A N 1
ATOM 1233 C CA . THR A 1 159 ? 33.051 13.566 33.904 1.00 29.95 159 THR A CA 1
ATOM 1234 C C . THR A 1 159 ? 31.792 12.775 34.244 1.00 28.36 159 THR A C 1
ATOM 1235 O O . THR A 1 159 ? 31.105 13.079 35.219 1.00 31.75 159 THR A O 1
ATOM 1239 N N . TYR A 1 160 ? 31.521 11.736 33.462 1.00 27.14 160 TYR A N 1
ATOM 1240 C CA . TYR A 1 160 ? 30.266 11.018 33.599 1.00 27.45 160 TYR A CA 1
ATOM 1241 C C . TYR A 1 160 ? 30.350 9.669 34.315 1.00 31.24 160 TYR A C 1
ATOM 1242 O O . TYR A 1 160 ? 29.324 9.099 34.669 1.00 30.51 160 TYR A O 1
ATOM 1251 N N . LEU A 1 161 ? 31.551 9.146 34.527 1.00 29.58 161 LEU A N 1
ATOM 1252 C CA . LEU A 1 161 ? 31.682 7.914 35.308 1.00 29.71 161 LEU A CA 1
ATOM 1253 C C . LEU A 1 161 ? 30.979 7.959 36.688 1.00 33.25 161 LEU A C 1
ATOM 1254 O O . LEU A 1 161 ? 30.310 6.992 37.061 1.00 35.31 161 LEU A O 1
ATOM 1259 N N . PRO A 1 162 ? 31.110 9.070 37.454 1.00 33.01 162 PRO A N 1
ATOM 1260 C CA . PRO A 1 162 ? 30.439 9.057 38.766 1.00 36.66 162 PRO A CA 1
ATOM 1261 C C . PRO A 1 162 ? 28.905 9.020 38.731 1.00 36.66 162 PRO A C 1
ATOM 1262 O O . PRO A 1 162 ? 28.299 8.745 39.767 1.00 41.38 162 PRO A O 1
ATOM 1266 N N . VAL A 1 163 ? 28.286 9.290 37.583 1.00 35.09 163 VAL A N 1
ATOM 1267 C CA . VAL A 1 163 ? 26.836 9.164 37.483 1.00 36.35 163 VAL A CA 1
ATOM 1268 C C . VAL A 1 163 ? 26.446 7.897 36.728 1.00 42.34 163 VAL A C 1
ATOM 1269 O O . VAL A 1 163 ? 25.286 7.723 36.354 1.00 38.24 163 VAL A O 1
ATOM 1273 N N . GLY A 1 164 ? 27.419 7.018 36.502 1.00 34.79 164 GLY A N 1
ATOM 1274 C CA . GLY A 1 164 ? 27.124 5.674 36.039 1.00 35.50 164 GLY A CA 1
ATOM 1275 C C . GLY A 1 164 ? 27.237 5.439 34.541 1.00 32.83 164 GLY A C 1
ATOM 1276 O O . GLY A 1 164 ? 26.662 4.478 34.037 1.00 34.24 164 GLY A O 1
ATOM 1277 N N . LEU A 1 165 ? 27.968 6.302 33.842 1.00 30.47 165 LEU A N 1
ATOM 1278 C CA . LEU A 1 165 ? 28.220 6.135 32.402 1.00 28.30 165 LEU A CA 1
ATOM 1279 C C . LEU A 1 165 ? 28.565 4.698 32.040 1.00 30.00 165 LEU A C 1
ATOM 1280 O O . LEU A 1 165 ? 29.435 4.092 32.662 1.00 32.95 165 LEU A O 1
ATOM 1285 N N . LYS A 1 166 ? 27.881 4.144 31.035 1.00 29.36 166 LYS A N 1
ATOM 1286 C CA . LYS A 1 166 ? 28.063 2.737 30.714 1.00 29.54 166 LYS A CA 1
ATOM 1287 C C . LYS A 1 166 ? 28.359 2.501 29.237 1.00 31.62 166 LYS A C 1
ATOM 1288 O O . LYS A 1 166 ? 29.116 1.600 28.885 1.00 32.46 166 LYS A O 1
ATOM 1294 N N . HIS A 1 167 ? 27.734 3.303 28.384 1.00 24.06 167 HIS A N 1
ATOM 1295 C CA . HIS A 1 167 ? 27.828 3.127 26.942 1.00 23.03 167 HIS A CA 1
ATOM 1296 C C . HIS A 1 167 ? 28.484 4.322 26.289 1.00 22.49 167 HIS A C 1
ATOM 1297 O O . HIS A 1 167 ? 28.013 5.447 26.465 1.00 24.20 167 HIS A O 1
ATOM 1304 N N . VAL A 1 168 ? 29.524 4.077 25.486 1.00 22.82 168 VAL A N 1
ATOM 1305 C CA . VAL A 1 168 ? 30.189 5.131 24.727 1.00 20.71 168 VAL A CA 1
ATOM 1306 C C . VAL A 1 168 ? 30.373 4.677 23.300 1.00 22.99 168 VAL A C 1
ATOM 1307 O O . VAL A 1 168 ? 30.844 3.566 23.062 1.00 22.96 168 VAL A O 1
ATOM 1311 N N . LEU A 1 169 ? 29.984 5.535 22.360 1.00 18.16 169 LEU A N 1
ATOM 1312 C CA . LEU A 1 169 ? 30.252 5.330 20.949 1.00 20.96 169 LEU A CA 1
ATOM 1313 C C . LEU A 1 169 ? 31.429 6.227 20.615 1.00 24.54 169 LEU A C 1
ATOM 1314 O O . LEU A 1 169 ? 31.371 7.437 20.872 1.00 23.18 169 LEU A O 1
ATOM 1319 N N . CYS A 1 170 ? 32.498 5.649 20.068 1.00 20.33 170 CYS A N 1
ATOM 1320 C CA . CYS A 1 170 ? 33.699 6.419 19.783 1.00 20.37 170 CYS A CA 1
ATOM 1321 C C . CYS A 1 170 ? 34.089 6.253 18.323 1.00 22.23 170 CYS A C 1
ATOM 1322 O O . CYS A 1 170 ? 34.601 5.198 17.935 1.00 21.72 170 CYS A O 1
ATOM 1325 N N . THR A 1 171 ? 33.779 7.266 17.518 1.00 19.19 171 THR A N 1
ATOM 1326 C CA . THR A 1 171 ? 34.172 7.283 16.108 1.00 19.32 171 THR A CA 1
ATOM 1327 C C . THR A 1 171 ? 35.525 7.949 15.934 1.00 21.56 171 THR A C 1
ATOM 1328 O O . THR A 1 171 ? 35.740 9.046 16.453 1.00 20.44 171 THR A O 1
ATOM 1332 N N . ASP A 1 172 ? 36.438 7.320 15.191 1.00 20.44 172 ASP A N 1
ATOM 1333 C CA . ASP A 1 172 ? 37.605 8.040 14.705 1.00 22.42 172 ASP A CA 1
ATOM 1334 C C . ASP A 1 172 ? 37.143 8.721 13.426 1.00 19.51 172 ASP A C 1
ATOM 1335 O O . ASP A 1 172 ? 36.952 8.073 12.398 1.00 21.53 172 ASP A O 1
ATOM 1340 N N . ILE A 1 173 ? 36.923 10.029 13.519 1.00 20.06 173 ILE A N 1
ATOM 1341 C CA . ILE A 1 173 ? 36.308 10.766 12.430 1.00 20.83 173 ILE A CA 1
ATOM 1342 C C . ILE A 1 173 ? 37.153 10.696 11.161 1.00 21.33 173 ILE A C 1
ATOM 1343 O O . ILE A 1 173 ? 36.614 10.702 10.041 1.00 22.71 173 ILE A O 1
ATOM 1348 N N . SER A 1 174 ? 38.478 10.599 11.306 1.00 21.58 174 SER A N 1
ATOM 1349 C CA . SER A 1 174 ? 39.324 10.482 10.123 1.00 22.40 174 SER A CA 1
ATOM 1350 C C . SER A 1 174 ? 39.101 9.188 9.326 1.00 24.28 174 SER A C 1
ATOM 1351 O O . SER A 1 174 ? 39.492 9.114 8.146 1.00 26.34 174 SER A O 1
ATOM 1354 N N . ARG A 1 175 ? 38.496 8.183 9.960 1.00 23.09 175 ARG A N 1
ATOM 1355 C CA . ARG A 1 175 ? 38.229 6.893 9.314 1.00 21.74 175 ARG A CA 1
ATOM 1356 C C . ARG A 1 175 ? 36.806 6.804 8.799 1.00 21.15 175 ARG A C 1
ATOM 1357 O O . ARG A 1 175 ? 36.510 5.976 7.934 1.00 21.58 175 ARG A O 1
ATOM 1365 N N . ALA A 1 176 ? 35.918 7.621 9.353 1.00 20.23 176 ALA A N 1
ATOM 1366 C CA . ALA A 1 176 ? 34.493 7.483 9.055 1.00 18.70 176 ALA A CA 1
ATOM 1367 C C . ALA A 1 176 ? 34.220 7.625 7.572 1.00 20.91 176 ALA A C 1
ATOM 1368 O O . ALA A 1 176 ? 34.634 8.596 6.956 1.00 21.58 176 ALA A O 1
ATOM 1370 N N . GLY A 1 177 ? 33.510 6.657 6.999 1.00 19.88 177 GLY A N 1
ATOM 1371 C CA . GLY A 1 177 ? 33.080 6.738 5.615 1.00 20.25 177 GLY A CA 1
ATOM 1372 C C . GLY A 1 177 ? 34.185 6.532 4.597 1.00 23.74 177 GLY A C 1
ATOM 1373 O O . GLY A 1 177 ? 33.983 6.812 3.405 1.00 26.39 177 GLY A O 1
ATOM 1374 N N . THR A 1 178 ? 35.339 6.033 5.034 1.00 21.68 178 THR A N 1
ATOM 1375 C CA . THR A 1 178 ? 36.497 5.929 4.131 1.00 21.68 178 THR A CA 1
ATOM 1376 C C . THR A 1 178 ? 36.883 4.529 3.653 1.00 24.59 178 THR A C 1
ATOM 1377 O O . THR A 1 178 ? 37.664 4.411 2.688 1.00 26.53 178 THR A O 1
ATOM 1381 N N . LEU A 1 179 ? 36.376 3.496 4.328 1.00 24.18 179 LEU A N 1
ATOM 1382 C CA . LEU A 1 179 ? 36.751 2.093 4.096 1.00 26.03 179 LEU A CA 1
ATOM 1383 C C . LEU A 1 179 ? 38.211 1.793 4.444 1.00 27.64 179 LEU A C 1
ATOM 1384 O O . LEU A 1 179 ? 38.727 0.740 4.077 1.00 30.28 179 LEU A O 1
ATOM 1389 N N . ALA A 1 180 ? 38.871 2.699 5.160 1.00 26.22 180 ALA A N 1
ATOM 1390 C CA . ALA A 1 180 ? 40.311 2.571 5.376 1.00 27.80 180 ALA A CA 1
ATOM 1391 C C . ALA A 1 180 ? 40.678 1.591 6.480 1.00 29.47 180 ALA A C 1
ATOM 1392 O O . ALA A 1 180 ? 41.856 1.249 6.640 1.00 33.17 180 ALA A O 1
ATOM 1394 N N . GLY A 1 181 ? 39.679 1.146 7.241 1.00 27.97 181 GLY A N 1
ATOM 1395 C CA . GLY A 1 181 ? 39.914 0.338 8.427 1.00 28.29 181 GLY A CA 1
ATOM 1396 C C . GLY A 1 181 ? 39.580 1.129 9.681 1.00 32.41 181 GLY A C 1
ATOM 1397 O O . GLY A 1 181 ? 39.730 2.348 9.697 1.00 29.56 181 GLY A O 1
ATOM 1398 N N . SER A 1 182 ? 39.109 0.457 10.729 1.00 27.48 182 SER A N 1
ATOM 1399 C CA . SER A 1 182 ? 38.853 1.145 11.995 1.00 26.67 182 SER A CA 1
ATOM 1400 C C . SER A 1 182 ? 40.162 1.349 12.758 1.00 30.44 182 SER A C 1
ATOM 1401 O O . SER A 1 182 ? 41.175 0.713 12.456 1.00 32.73 182 SER A O 1
ATOM 1404 N N . ASN A 1 183 ? 40.153 2.247 13.737 1.00 25.87 183 ASN A N 1
ATOM 1405 C CA . ASN A 1 183 ? 41.381 2.566 14.463 1.00 26.76 183 ASN A CA 1
ATOM 1406 C C . ASN A 1 183 ? 41.589 1.577 15.605 1.00 30.97 183 ASN A C 1
ATOM 1407 O O . ASN A 1 183 ? 41.202 1.841 16.743 1.00 28.46 183 ASN A O 1
ATOM 1412 N N . VAL A 1 184 ? 42.195 0.439 15.289 1.00 29.48 184 VAL A N 1
ATOM 1413 C CA . VAL A 1 184 ? 42.400 -0.631 16.265 1.00 34.60 184 VAL A CA 1
ATOM 1414 C C . VAL A 1 184 ? 43.142 -0.172 17.535 1.00 34.01 184 VAL A C 1
ATOM 1415 O O . VAL A 1 184 ? 42.721 -0.484 18.650 1.00 34.78 184 VAL A O 1
ATOM 1419 N N . SER A 1 185 ? 44.227 0.581 17.367 1.00 35.29 185 SER A N 1
ATOM 1420 C CA . SER A 1 185 ? 45.013 1.062 18.505 1.00 33.48 185 SER A CA 1
ATOM 1421 C C . SER A 1 185 ? 44.198 1.932 19.464 1.00 32.32 185 SER A C 1
ATOM 1422 O O . SER A 1 185 ? 44.374 1.866 20.683 1.00 36.25 185 SER A O 1
ATOM 1425 N N . LEU A 1 186 ? 43.320 2.759 18.905 1.00 28.92 186 LEU A N 1
ATOM 1426 C CA . LEU A 1 186 ? 42.447 3.599 19.706 1.00 29.07 186 LEU A CA 1
ATOM 1427 C C . LEU A 1 186 ? 41.561 2.758 20.631 1.00 26.33 186 LEU A C 1
ATOM 1428 O O . LEU A 1 186 ? 41.470 3.025 21.828 1.00 28.79 186 LEU A O 1
ATOM 1433 N N . TYR A 1 187 ? 40.904 1.745 20.078 1.00 26.12 187 TYR A N 1
ATOM 1434 C CA . TYR A 1 187 ? 39.975 0.956 20.879 1.00 25.25 187 TYR A CA 1
ATOM 1435 C C . TYR A 1 187 ? 40.720 0.059 21.863 1.00 27.32 187 TYR A C 1
ATOM 1436 O O . TYR A 1 187 ? 40.276 -0.095 23.000 1.00 31.41 187 TYR A O 1
ATOM 1445 N N . GLU A 1 188 ? 41.859 -0.503 21.455 1.00 29.06 188 GLU A N 1
ATOM 1446 C CA A GLU A 1 188 ? 42.696 -1.267 22.379 0.53 34.57 188 GLU A CA 1
ATOM 1447 C CA B GLU A 1 188 ? 42.671 -1.276 22.389 0.47 34.10 188 GLU A CA 1
ATOM 1448 C C . GLU A 1 188 ? 42.984 -0.436 23.621 1.00 37.39 188 GLU A C 1
ATOM 1449 O O . GLU A 1 188 ? 42.850 -0.911 24.753 1.00 36.68 188 GLU A O 1
ATOM 1460 N N . GLU A 1 189 ? 43.379 0.817 23.397 1.00 33.29 189 GLU A N 1
ATOM 1461 C CA . GLU A 1 189 ? 43.719 1.720 24.488 1.00 34.36 189 GLU A CA 1
ATOM 1462 C C . GLU A 1 189 ? 42.525 2.069 25.367 1.00 33.20 189 GLU A C 1
ATOM 1463 O O . GLU A 1 189 ? 42.573 1.883 26.588 1.00 37.44 189 GLU A O 1
ATOM 1469 N N . VAL A 1 190 ? 41.465 2.596 24.765 1.00 29.30 190 VAL A N 1
ATOM 1470 C CA . VAL A 1 190 ? 40.367 3.099 25.577 1.00 30.38 190 VAL A CA 1
ATOM 1471 C C . VAL A 1 190 ? 39.628 1.968 26.283 1.00 29.68 190 VAL A C 1
ATOM 1472 O O . VAL A 1 190 ? 39.241 2.124 27.444 1.00 30.80 190 VAL A O 1
ATOM 1476 N N . CYS A 1 191 ? 39.472 0.820 25.628 1.00 29.04 191 CYS A N 1
ATOM 1477 C CA . CYS A 1 191 ? 38.774 -0.289 26.274 1.00 30.55 191 CYS A CA 1
ATOM 1478 C C . CYS A 1 191 ? 39.526 -0.801 27.486 1.00 37.11 191 CYS A C 1
ATOM 1479 O O . CYS A 1 191 ? 38.907 -1.182 28.478 1.00 38.45 191 CYS A O 1
ATOM 1482 N N . ALA A 1 192 ? 40.859 -0.795 27.414 1.00 31.88 192 ALA A N 1
ATOM 1483 C CA . ALA A 1 192 ? 41.675 -1.283 28.508 1.00 38.03 192 ALA A CA 1
ATOM 1484 C C . ALA A 1 192 ? 41.697 -0.285 29.660 1.00 39.48 192 ALA A C 1
ATOM 1485 O O . ALA A 1 192 ? 41.760 -0.675 30.819 1.00 38.77 192 ALA A O 1
ATOM 1487 N N . ARG A 1 193 ? 41.635 1.006 29.338 1.00 38.53 193 ARG A N 1
ATOM 1488 C CA . ARG A 1 193 ? 41.682 2.026 30.374 1.00 42.84 193 ARG A CA 1
ATOM 1489 C C . ARG A 1 193 ? 40.357 2.125 31.113 1.00 35.74 193 ARG A C 1
ATOM 1490 O O . ARG A 1 193 ? 40.330 2.451 32.301 1.00 37.27 193 ARG A O 1
ATOM 1498 N N . TYR A 1 194 ? 39.268 1.807 30.416 1.00 30.90 194 TYR A N 1
ATOM 1499 C CA . TYR A 1 194 ? 37.937 1.862 31.017 1.00 36.41 194 TYR A CA 1
ATOM 1500 C C . TYR A 1 194 ? 37.178 0.559 30.838 1.00 29.58 194 TYR A C 1
ATOM 1501 O O . TYR A 1 194 ? 36.273 0.466 30.003 1.00 27.78 194 TYR A O 1
ATOM 1510 N N . PRO A 1 195 ? 37.536 -0.457 31.632 1.00 31.98 195 PRO A N 1
ATOM 1511 C CA . PRO A 1 195 ? 36.922 -1.777 31.455 1.00 32.47 195 PRO A CA 1
ATOM 1512 C C . PRO A 1 195 ? 35.456 -1.787 31.840 1.00 33.75 195 PRO A C 1
ATOM 1513 O O . PRO A 1 195 ? 34.742 -2.725 31.473 1.00 36.52 195 PRO A O 1
ATOM 1517 N N . GLN A 1 196 ? 35.018 -0.772 32.581 1.00 33.61 196 GLN A N 1
ATOM 1518 C CA . GLN A 1 196 ? 33.632 -0.716 33.040 1.00 35.98 196 GLN A CA 1
ATOM 1519 C C . GLN A 1 196 ? 32.715 -0.080 31.989 1.00 30.94 196 GLN A C 1
ATOM 1520 O O . GLN A 1 196 ? 31.501 -0.025 32.178 1.00 35.28 196 GLN A O 1
ATOM 1526 N N . ILE A 1 197 ? 33.289 0.394 30.885 1.00 29.68 197 ILE A N 1
ATOM 1527 C CA . ILE A 1 197 ? 32.498 1.012 29.825 1.00 26.31 197 ILE A CA 1
ATOM 1528 C C . ILE A 1 197 ? 32.350 0.072 28.641 1.00 29.23 197 ILE A C 1
ATOM 1529 O O . ILE A 1 197 ? 33.309 -0.587 28.249 1.00 27.45 197 ILE A O 1
ATOM 1534 N N . ALA A 1 198 ? 31.137 -0.010 28.092 1.00 24.52 198 ALA A N 1
ATOM 1535 C CA . ALA A 1 198 ? 30.903 -0.758 26.862 1.00 23.53 198 ALA A CA 1
ATOM 1536 C C . ALA A 1 198 ? 31.093 0.148 25.653 1.00 26.07 198 ALA A C 1
ATOM 1537 O O . ALA A 1 198 ? 30.206 0.930 25.301 1.00 25.31 198 ALA A O 1
ATOM 1539 N N . PHE A 1 199 ? 32.258 0.042 25.018 1.00 22.00 199 PHE A N 1
ATOM 1540 C CA . PHE A 1 199 ? 32.575 0.874 23.864 1.00 20.56 199 PHE A CA 1
ATOM 1541 C C . PHE A 1 199 ? 32.044 0.279 22.577 1.00 22.54 199 PHE A C 1
ATOM 1542 O O . PHE A 1 199 ? 32.100 -0.926 22.368 1.00 22.30 199 PHE A O 1
ATOM 1550 N N . GLN A 1 200 ? 31.527 1.147 21.724 1.00 18.72 200 GLN A N 1
ATOM 1551 C CA . GLN A 1 200 ? 31.186 0.788 20.345 1.00 17.78 200 GLN A CA 1
ATOM 1552 C C . GLN A 1 200 ? 32.217 1.392 19.410 1.00 19.80 200 GLN A C 1
ATOM 1553 O O . GLN A 1 200 ? 32.345 2.611 19.365 1.00 19.88 200 GLN A O 1
ATOM 1559 N N . SER A 1 201 ? 32.950 0.557 18.675 1.00 19.62 201 SER A N 1
ATOM 1560 C CA . SER A 1 201 ? 33.867 1.069 17.658 1.00 20.08 201 SER A CA 1
ATOM 1561 C C . SER A 1 201 ? 33.052 1.633 16.509 1.00 20.16 201 SER A C 1
ATOM 1562 O O . SER A 1 201 ? 31.938 1.174 16.250 1.00 19.93 201 SER A O 1
ATOM 1565 N N . SER A 1 202 ? 33.605 2.616 15.816 1.00 19.99 202 SER A N 1
ATOM 1566 C CA . SER A 1 202 ? 32.834 3.308 14.793 1.00 18.78 202 SER A CA 1
ATOM 1567 C C . SER A 1 202 ? 33.757 3.999 13.796 1.00 18.43 202 SER A C 1
ATOM 1568 O O . SER A 1 202 ? 34.681 4.713 14.184 1.00 20.63 202 SER A O 1
ATOM 1571 N N . GLY A 1 203 ? 33.506 3.769 12.503 1.00 19.46 203 GLY A N 1
ATOM 1572 C CA . GLY A 1 203 ? 34.225 4.459 11.453 1.00 20.93 203 GLY A CA 1
ATOM 1573 C C . GLY A 1 203 ? 35.313 3.622 10.818 1.00 26.01 203 GLY A C 1
ATOM 1574 O O . GLY A 1 203 ? 36.221 3.115 11.486 1.00 21.51 203 GLY A O 1
ATOM 1575 N N . GLY A 1 204 ? 35.214 3.464 9.506 1.00 20.48 204 GLY A N 1
ATOM 1576 C CA . GLY A 1 204 ? 36.326 2.942 8.748 1.00 22.77 204 GLY A CA 1
ATOM 1577 C C . GLY A 1 204 ? 36.278 1.497 8.283 1.00 23.43 204 GLY A C 1
ATOM 1578 O O . GLY A 1 204 ? 37.085 1.128 7.444 1.00 27.40 204 GLY A O 1
ATOM 1579 N N . ILE A 1 205 ? 35.376 0.673 8.818 1.00 23.14 205 ILE A N 1
ATOM 1580 C CA . ILE A 1 205 ? 35.357 -0.735 8.399 1.00 25.51 205 ILE A CA 1
ATOM 1581 C C . ILE A 1 205 ? 35.242 -0.829 6.878 1.00 25.41 205 ILE A C 1
ATOM 1582 O O . ILE A 1 205 ? 34.384 -0.178 6.271 1.00 25.87 205 ILE A O 1
ATOM 1587 N N . GLY A 1 206 ? 36.141 -1.588 6.267 1.00 24.83 206 GLY A N 1
ATOM 1588 C CA . GLY A 1 206 ? 36.177 -1.703 4.818 1.00 24.79 206 GLY A CA 1
ATOM 1589 C C . GLY A 1 206 ? 35.986 -3.099 4.257 1.00 31.76 206 GLY A C 1
ATOM 1590 O O . GLY A 1 206 ? 35.560 -3.249 3.109 1.00 35.22 206 GLY A O 1
ATOM 1591 N N . ASP A 1 207 ? 36.338 -4.118 5.039 1.00 29.21 207 ASP A N 1
ATOM 1592 C CA . ASP A 1 207 ? 36.123 -5.512 4.643 1.00 29.39 207 ASP A CA 1
ATOM 1593 C C . ASP A 1 207 ? 36.040 -6.387 5.894 1.00 30.60 207 ASP A C 1
ATOM 1594 O O . ASP A 1 207 ? 36.185 -5.882 7.008 1.00 30.81 207 ASP A O 1
ATOM 1599 N N . ILE A 1 208 ? 35.773 -7.678 5.715 1.00 33.61 208 ILE A N 1
ATOM 1600 C CA . ILE A 1 208 ? 35.598 -8.587 6.850 1.00 36.89 208 ILE A CA 1
ATOM 1601 C C . ILE A 1 208 ? 36.849 -8.641 7.729 1.00 36.78 208 ILE A C 1
ATOM 1602 O O . ILE A 1 208 ? 36.756 -8.721 8.957 1.00 39.67 208 ILE A O 1
ATOM 1607 N N . ASP A 1 209 ? 38.018 -8.569 7.103 1.00 37.12 209 ASP A N 1
ATOM 1608 C CA . ASP A 1 209 ? 39.270 -8.604 7.850 1.00 41.45 209 ASP A CA 1
ATOM 1609 C C . ASP A 1 209 ? 39.397 -7.431 8.827 1.00 35.54 209 ASP A C 1
ATOM 1610 O O . ASP A 1 209 ? 40.039 -7.567 9.870 1.00 38.76 209 ASP A O 1
ATOM 1615 N N . ASP A 1 210 ? 38.788 -6.292 8.492 1.00 31.59 210 ASP A N 1
ATOM 1616 C CA . ASP A 1 210 ? 38.775 -5.130 9.387 1.00 29.39 210 ASP A CA 1
ATOM 1617 C C . ASP A 1 210 ? 37.961 -5.388 10.642 1.00 32.03 210 ASP A C 1
ATOM 1618 O O . ASP A 1 210 ? 38.247 -4.833 11.696 1.00 33.49 210 ASP A O 1
ATOM 1623 N N . ILE A 1 211 ? 36.923 -6.208 10.516 1.00 31.59 211 ILE A N 1
ATOM 1624 C CA . ILE A 1 211 ? 36.135 -6.608 11.671 1.00 33.78 211 ILE A CA 1
ATOM 1625 C C . ILE A 1 211 ? 36.952 -7.570 12.536 1.00 34.40 211 ILE A C 1
ATOM 1626 O O . ILE A 1 211 ? 37.037 -7.407 13.758 1.00 33.54 211 ILE A O 1
ATOM 1631 N N . ALA A 1 212 ? 37.575 -8.551 11.890 1.00 36.33 212 ALA A N 1
ATOM 1632 C CA . ALA A 1 212 ? 38.416 -9.523 12.584 1.00 38.70 212 ALA A CA 1
ATOM 1633 C C . ALA A 1 212 ? 39.528 -8.821 13.361 1.00 36.90 212 ALA A C 1
ATOM 1634 O O . ALA A 1 212 ? 39.903 -9.253 14.442 1.00 39.46 212 ALA A O 1
ATOM 1636 N N . ALA A 1 213 ? 40.022 -7.715 12.815 1.00 34.48 213 ALA A N 1
ATOM 1637 C CA . ALA A 1 213 ? 41.132 -6.978 13.415 1.00 39.46 213 ALA A CA 1
ATOM 1638 C C . ALA A 1 213 ? 40.802 -6.387 14.790 1.00 39.93 213 ALA A C 1
ATOM 1639 O O . ALA A 1 213 ? 41.710 -6.088 15.572 1.00 35.97 213 ALA A O 1
ATOM 1641 N N . LEU A 1 214 ? 39.512 -6.228 15.080 1.00 32.91 214 LEU A N 1
ATOM 1642 C CA . LEU A 1 214 ? 39.055 -5.632 16.339 1.00 26.93 214 LEU A CA 1
ATOM 1643 C C . LEU A 1 214 ? 38.852 -6.697 17.424 1.00 30.96 214 LEU A C 1
ATOM 1644 O O . LEU A 1 214 ? 38.465 -6.378 18.547 1.00 34.71 214 LEU A O 1
ATOM 1649 N N . ARG A 1 215 ? 39.113 -7.954 17.082 1.00 38.92 215 ARG A N 1
ATOM 1650 C CA . ARG A 1 215 ? 38.731 -9.084 17.928 1.00 40.07 215 ARG A CA 1
ATOM 1651 C C . ARG A 1 215 ? 39.301 -9.048 19.349 1.00 45.17 215 ARG A C 1
ATOM 1652 O O . ARG A 1 215 ? 38.677 -9.558 20.280 1.00 49.80 215 ARG A O 1
ATOM 1660 N N . GLY A 1 216 ? 40.474 -8.447 19.516 1.00 40.90 216 GLY A N 1
ATOM 1661 C CA . GLY A 1 216 ? 41.141 -8.452 20.804 1.00 43.93 216 GLY A CA 1
ATOM 1662 C C . GLY A 1 216 ? 41.096 -7.131 21.551 1.00 40.16 216 GLY A C 1
ATOM 1663 O O . GLY A 1 216 ? 41.730 -6.996 22.595 1.00 43.02 216 GLY A O 1
ATOM 1664 N N . THR A 1 217 ? 40.343 -6.167 21.028 1.00 35.03 217 THR A N 1
ATOM 1665 C CA . THR A 1 217 ? 40.319 -4.813 21.581 1.00 36.83 217 THR A CA 1
ATOM 1666 C C . THR A 1 217 ? 39.494 -4.702 22.849 1.00 37.02 217 THR A C 1
ATOM 1667 O O . THR A 1 217 ? 39.804 -3.900 23.725 1.00 37.49 217 THR A O 1
ATOM 1671 N N . GLY A 1 218 ? 38.427 -5.492 22.926 1.00 33.97 218 GLY A N 1
ATOM 1672 C CA . GLY A 1 218 ? 37.506 -5.418 24.041 1.00 35.44 218 GLY A CA 1
ATOM 1673 C C . GLY A 1 218 ? 36.256 -4.594 23.765 1.00 28.94 218 GLY A C 1
ATOM 1674 O O . GLY A 1 218 ? 35.465 -4.368 24.680 1.00 34.83 218 GLY A O 1
ATOM 1675 N N . VAL A 1 219 ? 36.061 -4.145 22.528 1.00 28.05 219 VAL A N 1
ATOM 1676 C CA . VAL A 1 219 ? 34.855 -3.364 22.216 1.00 23.99 219 VAL A CA 1
ATOM 1677 C C . VAL A 1 219 ? 33.638 -4.269 22.349 1.00 26.82 219 VAL A C 1
ATOM 1678 O O . VAL A 1 219 ? 33.725 -5.478 22.135 1.00 30.84 219 VAL A O 1
ATOM 1682 N N . ARG A 1 220 ? 32.503 -3.688 22.723 1.00 25.68 220 ARG A N 1
ATOM 1683 C CA . ARG A 1 220 ? 31.297 -4.483 22.933 1.00 26.31 220 ARG A CA 1
ATOM 1684 C C . ARG A 1 220 ? 30.364 -4.383 21.731 1.00 24.77 220 ARG A C 1
ATOM 1685 O O . ARG A 1 220 ? 29.461 -5.214 21.559 1.00 29.73 220 ARG A O 1
ATOM 1693 N N . GLY A 1 221 ? 30.592 -3.376 20.897 1.00 24.66 221 GLY A N 1
ATOM 1694 C CA . GLY A 1 221 ? 29.817 -3.201 19.683 1.00 24.14 221 GLY A CA 1
ATOM 1695 C C . GLY A 1 221 ? 30.740 -2.751 18.573 1.00 22.63 221 GLY A C 1
ATOM 1696 O O . GLY A 1 221 ? 31.733 -2.070 18.821 1.00 22.19 221 GLY A O 1
ATOM 1697 N N . VAL A 1 222 ? 30.410 -3.145 17.348 1.00 20.89 222 VAL A N 1
ATOM 1698 C CA . VAL A 1 222 ? 31.163 -2.753 16.156 1.00 21.56 222 VAL A CA 1
ATOM 1699 C C . VAL A 1 222 ? 30.205 -2.123 15.156 1.0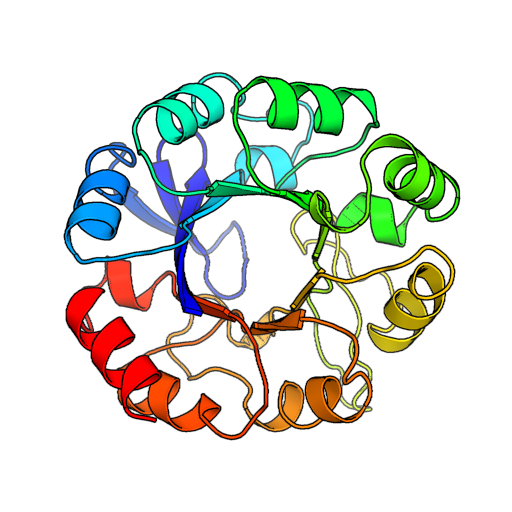0 19.38 222 VAL A C 1
ATOM 1700 O O . VAL A 1 222 ? 29.395 -2.829 14.535 1.00 20.13 222 VAL A O 1
ATOM 1704 N N . ILE A 1 223 ? 30.267 -0.801 15.013 1.00 18.43 223 ILE A N 1
ATOM 1705 C CA . ILE A 1 223 ? 29.369 -0.129 14.083 1.00 17.72 223 ILE A CA 1
ATOM 1706 C C . ILE A 1 223 ? 29.920 -0.240 12.678 1.00 18.50 223 ILE A C 1
ATOM 1707 O O . ILE A 1 223 ? 31.113 -0.036 12.451 1.00 20.52 223 ILE A O 1
ATOM 1712 N N . VAL A 1 224 ? 29.045 -0.609 11.741 1.00 16.54 224 VAL A N 1
ATOM 1713 C CA . VAL A 1 224 ? 29.424 -0.712 10.333 1.00 17.78 224 VAL A CA 1
ATOM 1714 C C . VAL A 1 224 ? 28.405 0.037 9.480 1.00 19.22 224 VAL A C 1
ATOM 1715 O O . VAL A 1 224 ? 27.217 -0.283 9.530 1.00 18.29 224 VAL A O 1
ATOM 1719 N N . GLY A 1 225 ? 28.866 1.014 8.698 1.00 20.14 225 GLY A N 1
ATOM 1720 C CA . GLY A 1 225 ? 27.980 1.778 7.831 1.00 19.23 225 GLY A CA 1
ATOM 1721 C C . GLY A 1 225 ? 28.230 1.562 6.351 1.00 20.48 225 GLY A C 1
ATOM 1722 O O . GLY A 1 225 ? 27.568 0.720 5.707 1.00 21.49 225 GLY A O 1
ATOM 1723 N N . ARG A 1 226 ? 29.187 2.316 5.813 1.00 18.62 226 ARG A N 1
ATOM 1724 C CA . ARG A 1 226 ? 29.475 2.342 4.380 1.00 16.95 226 ARG A CA 1
ATOM 1725 C C . ARG A 1 226 ? 29.714 0.953 3.771 1.00 22.21 226 ARG A C 1
ATOM 1726 O O . ARG A 1 226 ? 29.239 0.679 2.665 1.00 23.91 226 ARG A O 1
ATOM 1734 N N . ALA A 1 227 ? 30.459 0.090 4.463 1.00 21.47 227 ALA A N 1
ATOM 1735 C CA . ALA A 1 227 ? 30.826 -1.200 3.868 1.00 24.22 227 ALA A CA 1
ATOM 1736 C C . ALA A 1 227 ? 29.585 -2.038 3.554 1.00 22.24 227 ALA A C 1
ATOM 1737 O O . ALA A 1 227 ? 29.569 -2.775 2.572 1.00 26.28 227 ALA A O 1
ATOM 1739 N N . LEU A 1 228 ? 28.560 -1.932 4.394 1.00 21.85 228 LEU A N 1
ATOM 1740 C CA . LEU A 1 228 ? 27.329 -2.688 4.156 1.00 21.94 228 LEU A CA 1
ATOM 1741 C C . LEU A 1 228 ? 26.521 -2.084 3.006 1.00 24.08 228 LEU A C 1
ATOM 1742 O O . LEU A 1 228 ? 25.911 -2.821 2.208 1.00 27.40 228 LEU A O 1
ATOM 1747 N N . LEU A 1 229 ? 26.526 -0.754 2.891 1.00 23.48 229 LEU A N 1
ATOM 1748 C CA . LEU A 1 229 ? 25.840 -0.093 1.776 1.00 23.10 229 LEU A CA 1
ATOM 1749 C C . LEU A 1 229 ? 26.441 -0.470 0.444 1.00 29.45 229 LEU A C 1
ATOM 1750 O O . LEU A 1 229 ? 25.734 -0.580 -0.565 1.00 28.86 229 LEU A O 1
ATOM 1755 N N . GLU A 1 230 ? 27.763 -0.616 0.434 1.00 28.23 230 GLU A N 1
ATOM 1756 C CA . GLU A 1 230 ? 28.479 -0.941 -0.794 1.00 26.95 230 GLU A CA 1
ATOM 1757 C C . GLU A 1 230 ? 28.550 -2.441 -1.066 1.00 28.08 230 GLU A C 1
ATOM 1758 O O . GLU A 1 230 ? 29.010 -2.855 -2.127 1.00 31.68 230 GLU A O 1
ATOM 1764 N N . GLY A 1 231 ? 28.107 -3.246 -0.111 1.00 28.62 231 GLY A N 1
ATOM 1765 C CA . GLY A 1 231 ? 28.086 -4.689 -0.292 1.00 28.95 231 GLY A CA 1
ATOM 1766 C C . GLY A 1 231 ? 29.448 -5.359 -0.246 1.00 29.33 231 GLY A C 1
ATOM 1767 O O . GLY A 1 231 ? 29.667 -6.361 -0.929 1.00 31.77 231 GLY A O 1
ATOM 1768 N N . LYS A 1 232 ? 30.359 -4.824 0.568 1.00 29.75 232 LYS A N 1
ATOM 1769 C CA . LYS A 1 232 ? 31.694 -5.410 0.684 1.00 29.89 232 LYS A CA 1
ATOM 1770 C C . LYS A 1 232 ? 31.597 -6.785 1.334 1.00 30.99 232 LYS A C 1
ATOM 1771 O O . LYS A 1 232 ? 32.427 -7.661 1.102 1.00 36.17 232 LYS A O 1
ATOM 1777 N N . PHE A 1 233 ? 30.556 -6.946 2.143 1.00 29.96 233 PHE A N 1
ATOM 1778 C CA . PHE A 1 233 ? 30.214 -8.198 2.809 1.00 31.11 233 PHE A CA 1
ATOM 1779 C C . PHE A 1 233 ? 28.774 -8.065 3.310 1.00 29.01 233 PHE A C 1
ATOM 1780 O O . PHE A 1 233 ? 28.208 -6.977 3.286 1.00 28.44 233 PHE A O 1
ATOM 1788 N N . THR A 1 234 ? 28.176 -9.170 3.747 1.00 33.48 234 THR A N 1
ATOM 1789 C CA . THR A 1 234 ? 26.810 -9.133 4.267 1.00 29.55 234 THR A CA 1
ATOM 1790 C C . THR A 1 234 ? 26.810 -9.042 5.776 1.00 27.34 234 THR A C 1
ATOM 1791 O O . THR A 1 234 ? 27.812 -9.341 6.415 1.00 29.53 234 THR A O 1
ATOM 1795 N N . VAL A 1 235 ? 25.677 -8.640 6.346 1.00 27.47 235 VAL A N 1
ATOM 1796 C CA . VAL A 1 235 ? 25.526 -8.625 7.790 1.00 27.53 235 VAL A CA 1
ATOM 1797 C C . VAL A 1 235 ? 25.781 -10.027 8.348 1.00 30.83 235 VAL A C 1
ATOM 1798 O O . VAL A 1 235 ? 26.459 -10.186 9.361 1.00 29.53 235 VAL A O 1
ATOM 1802 N N . LYS A 1 236 ? 25.258 -11.040 7.668 1.00 30.52 236 LYS A N 1
ATOM 1803 C CA . LYS A 1 236 ? 25.421 -12.425 8.111 1.00 30.91 236 LYS A CA 1
ATOM 1804 C C . LYS A 1 236 ? 26.906 -12.779 8.218 1.00 37.01 236 LYS A C 1
ATOM 1805 O O . LYS A 1 236 ? 27.350 -13.362 9.209 1.00 35.26 236 LYS A O 1
ATOM 1811 N N . GLU A 1 237 ? 27.675 -12.401 7.202 1.00 32.16 237 GLU A N 1
ATOM 1812 C CA . GLU A 1 237 ? 29.113 -12.651 7.201 1.00 34.33 237 GLU A CA 1
ATOM 1813 C C . GLU A 1 237 ? 29.822 -11.887 8.330 1.00 33.59 237 GLU A C 1
ATOM 1814 O O . GLU A 1 237 ? 30.719 -12.428 8.980 1.00 37.10 237 GLU A O 1
ATOM 1820 N N . ALA A 1 238 ? 29.412 -10.641 8.572 1.00 30.68 238 ALA A N 1
ATOM 1821 C CA . ALA A 1 238 ? 30.000 -9.839 9.642 1.00 29.57 238 ALA A CA 1
ATOM 1822 C C . ALA A 1 238 ? 29.748 -10.469 11.020 1.00 28.79 238 ALA A C 1
ATOM 1823 O O . ALA A 1 238 ? 30.654 -10.577 11.853 1.00 29.96 238 ALA A O 1
ATOM 1825 N N . ILE A 1 239 ? 28.516 -10.912 11.246 1.00 28.29 239 ILE A N 1
ATOM 1826 C CA . ILE A 1 239 ? 28.148 -11.542 12.508 1.00 29.10 239 ILE A CA 1
ATOM 1827 C C . ILE A 1 239 ? 28.941 -12.826 12.735 1.00 34.14 239 ILE A C 1
ATOM 1828 O O . ILE A 1 239 ? 29.451 -13.069 13.837 1.00 36.56 239 ILE A O 1
ATOM 1833 N N . GLN A 1 240 ? 29.043 -13.649 11.692 1.00 38.02 240 GLN A N 1
ATOM 1834 C CA . GLN A 1 240 ? 29.776 -14.900 11.794 1.00 47.87 240 GLN A CA 1
ATOM 1835 C C . GLN A 1 240 ? 31.234 -14.620 12.145 1.00 38.64 240 GLN A C 1
ATOM 1836 O O . GLN A 1 240 ? 31.834 -15.324 12.956 1.00 43.55 240 GLN A O 1
ATOM 1842 N N . CYS A 1 241 ? 31.792 -13.577 11.542 1.00 35.74 241 CYS A N 1
ATOM 1843 C CA . CYS A 1 241 ? 33.152 -13.163 11.839 1.00 40.87 241 CYS A CA 1
ATOM 1844 C C . CYS A 1 241 ? 33.309 -12.798 13.312 1.00 37.84 241 CYS A C 1
ATOM 1845 O O . CYS A 1 241 ? 34.245 -13.242 13.966 1.00 43.95 241 CYS A O 1
ATOM 1848 N N . TRP A 1 242 ? 32.371 -12.021 13.843 1.00 43.48 242 TRP A N 1
ATOM 1849 C CA . TRP A 1 242 ? 32.478 -11.551 15.220 1.00 43.61 242 TRP A CA 1
ATOM 1850 C C . TRP A 1 242 ? 32.204 -12.662 16.232 1.00 49.79 242 TRP A C 1
ATOM 1851 O O . TRP A 1 242 ? 32.839 -12.712 17.287 1.00 52.54 242 TRP A O 1
ATOM 1862 N N . GLN A 1 243 ? 31.271 -13.555 15.911 1.00 52.31 243 GLN A N 1
ATOM 1863 C CA . GLN A 1 243 ? 30.998 -14.710 16.761 1.00 58.83 243 GLN A CA 1
ATOM 1864 C C . GLN A 1 243 ? 32.250 -15.557 16.924 1.00 66.91 243 GLN A C 1
ATOM 1865 O O . GLN A 1 243 ? 32.624 -15.940 18.031 1.00 69.04 243 GLN A O 1
ATOM 1871 N N . ASN A 1 244 ? 32.897 -15.830 15.797 1.00 69.04 244 ASN A N 1
ATOM 1872 C CA . ASN A 1 244 ? 34.042 -16.727 15.758 1.00 80.31 244 ASN A CA 1
ATOM 1873 C C . ASN A 1 244 ? 35.350 -16.117 16.267 1.00 90.41 244 ASN A C 1
ATOM 1874 O O . ASN A 1 244 ? 36.245 -16.851 16.690 1.00 98.37 244 ASN A O 1
ATOM 1879 N N . VAL A 1 245 ? 35.483 -14.792 16.214 1.00 87.14 245 VAL A N 1
ATOM 1880 C CA . VAL A 1 245 ? 36.709 -14.206 16.716 1.00 86.92 245 VAL A CA 1
ATOM 1881 C C . VAL A 1 245 ? 36.549 -14.011 18.219 1.00 87.47 245 VAL A C 1
ATOM 1882 O O . VAL A 1 245 ? 35.539 -14.411 18.796 1.00 89.31 245 VAL A O 1
#

CATH classification: 3.20.20.70